Protein AF-A0A955KK11-F1 (afdb_monomer_lite)

Radius of gyration: 21.63 Å; chains: 1; bounding box: 51×41×65 Å

Sequence (238 aa):
SYIQAFKNDVSYATQWSELMTTDQRLQETTTDLIAFLNNEPLATDSNWWGCTAYEHNQCSQQGIRGVIENENDFVNVVEFWYQVRNNLFHAGKDPDSKRDEQLVAFAYNTLSVFMGKVLIAEMEQRTMVPSSWEDFEHRFFSGSAEAQVKTNKGTGCANVYELLFIDDAELPVLFEGTLIDRKYLVDKVVFHLINLYGDDDLFREEWDRVKSYARTPEQRDIIRQYFKPRDYFPFDDE

pLDDT: mean 79.21, std 13.24, range [49.12, 98.06]

Foldseek 3Di:
DVLLVVLPDVVLLVVQVVCCVVPVVLVVLLVVVQVLCVVVADDDPDLCAVDRPVCSVPSDPPDRHRHQPHSSSVNNLSVLLVSLVVCVVVVVDDPPDPSNVSSVVSSCVNVVCSCVVPVVVVVVLQDDDVVLVVVQLVCQLVQNHWWWKQAPVGTDTDHLLLLLQDDCVGIFTDHVRRTHDSVNSLVSLLVVLQVCVVVPVSSVVSVVVSVVNQPDPVSVVSCCVRVPCDPRNVDDDD

Secondary structure (DSSP, 8-state):
-HHHHHHH-HHHHHHHHHHHHH-HHHHHHHHHHHHHHHHSPPP-S-TTTT--TT-TTTS-TTS-TT---STT-HHHHHHHHHHHHHHHHTT-S-TT-HHHHHHHHHHHHHHHHHIIIIIHHHHHHH---HHHHHHHHHHHHTT--EEEEEETTEEEEEEHHHHTTS-TTT--EEETTEEEPHHHHHHHHHHHHHHTTT-HHHHHHHHHHHHHH--SHHHHHHHHHHS--SSS------

Structure (mmCIF, N/CA/C/O backbone):
data_AF-A0A955KK11-F1
#
_entry.id   AF-A0A955KK11-F1
#
loop_
_atom_site.group_PDB
_atom_site.id
_atom_site.type_symbol
_atom_site.label_atom_id
_atom_site.label_alt_id
_atom_site.label_comp_id
_atom_site.label_asym_id
_atom_site.label_entity_id
_atom_site.label_seq_id
_atom_site.pdbx_PDB_ins_code
_atom_site.Cartn_x
_atom_site.Cartn_y
_atom_site.Cartn_z
_atom_site.occupancy
_atom_site.B_iso_or_equiv
_atom_site.auth_seq_id
_atom_site.auth_comp_id
_atom_site.auth_asym_id
_atom_site.auth_atom_id
_atom_site.pdbx_PDB_model_num
ATOM 1 N N . SER A 1 1 ? -5.207 9.177 -2.518 1.00 63.78 1 SER A N 1
ATOM 2 C CA . SER A 1 1 ? -5.333 7.782 -2.991 1.00 63.78 1 SER A CA 1
ATOM 3 C C . SER A 1 1 ? -4.372 6.894 -2.209 1.00 63.78 1 SER A C 1
ATOM 5 O O . SER A 1 1 ? -3.388 7.411 -1.689 1.00 63.78 1 SER A O 1
ATOM 7 N N . TYR A 1 2 ? -4.645 5.587 -2.120 1.00 67.94 2 TYR A N 1
ATOM 8 C CA . TYR A 1 2 ? -3.812 4.617 -1.385 1.00 67.94 2 TYR A CA 1
ATOM 9 C C . TYR A 1 2 ? -2.333 4.671 -1.803 1.00 67.94 2 TYR A C 1
ATOM 11 O O . TYR A 1 2 ? -1.456 4.762 -0.954 1.00 67.94 2 TYR A O 1
ATOM 19 N N . ILE A 1 3 ? -2.062 4.769 -3.110 1.00 75.00 3 ILE A N 1
ATOM 20 C CA . ILE A 1 3 ? -0.698 4.884 -3.648 1.00 75.00 3 ILE A CA 1
ATOM 21 C C . ILE A 1 3 ? 0.056 6.116 -3.116 1.00 75.00 3 ILE A C 1
ATOM 23 O O . ILE A 1 3 ? 1.249 6.046 -2.868 1.00 75.00 3 ILE A O 1
ATOM 27 N N . GLN A 1 4 ? -0.627 7.242 -2.883 1.00 74.19 4 GLN A N 1
ATOM 28 C CA . GLN A 1 4 ? 0.019 8.444 -2.347 1.00 74.19 4 GLN A CA 1
ATOM 29 C C . GLN A 1 4 ? 0.324 8.302 -0.855 1.00 74.19 4 GLN A C 1
ATOM 31 O O . GLN A 1 4 ? 1.363 8.767 -0.407 1.00 74.19 4 GLN A O 1
ATOM 36 N N . ALA A 1 5 ? -0.543 7.631 -0.088 1.00 75.44 5 ALA A N 1
ATOM 37 C CA . ALA A 1 5 ? -0.218 7.271 1.293 1.00 75.44 5 ALA A CA 1
ATOM 38 C C . ALA A 1 5 ? 1.010 6.348 1.330 1.00 75.44 5 ALA A C 1
ATOM 40 O O . ALA A 1 5 ? 1.920 6.576 2.116 1.00 75.44 5 ALA A O 1
ATOM 41 N N . PHE A 1 6 ? 1.065 5.395 0.395 1.00 79.75 6 PHE A N 1
ATOM 42 C CA . PHE A 1 6 ? 2.166 4.456 0.228 1.00 79.75 6 PHE A CA 1
ATOM 43 C C . PHE A 1 6 ? 3.510 5.145 -0.056 1.00 79.75 6 PHE A C 1
ATOM 45 O O . PHE A 1 6 ? 4.501 4.881 0.617 1.00 79.75 6 PHE A O 1
ATOM 52 N N . LYS A 1 7 ? 3.527 6.092 -1.004 1.00 82.88 7 LYS A N 1
ATOM 53 C CA . LYS A 1 7 ? 4.719 6.879 -1.377 1.00 82.88 7 LYS A CA 1
ATOM 54 C C . LYS A 1 7 ? 5.279 7.724 -0.234 1.00 82.88 7 LYS A C 1
ATOM 56 O O . LYS A 1 7 ? 6.474 7.990 -0.211 1.00 82.88 7 LYS A O 1
ATOM 61 N N . ASN A 1 8 ? 4.418 8.194 0.666 1.00 79.75 8 ASN A N 1
ATOM 62 C CA . ASN A 1 8 ? 4.806 9.130 1.721 1.00 79.75 8 ASN A CA 1
ATOM 63 C C . ASN A 1 8 ? 5.198 8.438 3.033 1.00 79.75 8 ASN A C 1
ATOM 65 O O . ASN A 1 8 ? 5.599 9.123 3.974 1.00 79.75 8 ASN A O 1
ATOM 69 N N . ASP A 1 9 ? 5.046 7.119 3.132 1.00 84.31 9 ASP A N 1
ATOM 70 C CA . ASP A 1 9 ? 5.382 6.396 4.350 1.00 84.31 9 ASP A CA 1
ATOM 71 C C . ASP A 1 9 ? 6.879 6.056 4.377 1.00 84.31 9 ASP A C 1
ATOM 73 O O . ASP A 1 9 ? 7.387 5.238 3.607 1.00 84.31 9 ASP A O 1
ATOM 77 N N . VAL A 1 10 ? 7.598 6.700 5.298 1.00 87.00 10 VAL A N 1
ATOM 78 C CA . VAL A 1 10 ? 9.046 6.526 5.475 1.00 87.00 10 VAL A CA 1
ATOM 79 C C . VAL A 1 10 ? 9.400 5.093 5.889 1.00 87.00 10 VAL A C 1
ATOM 81 O O . VAL A 1 10 ? 10.505 4.625 5.595 1.00 87.00 10 VAL A O 1
ATOM 84 N N . SER A 1 11 ? 8.481 4.369 6.538 1.00 90.06 11 SER A N 1
ATOM 85 C CA . SER A 1 11 ? 8.720 2.976 6.925 1.00 90.06 11 SER A CA 1
ATOM 86 C C . SER A 1 11 ? 8.865 2.071 5.701 1.00 90.06 11 SER A C 1
ATOM 88 O O . SER A 1 11 ? 9.819 1.295 5.639 1.00 90.06 11 SER A O 1
ATOM 90 N N . TYR A 1 12 ? 8.027 2.254 4.675 1.00 93.19 12 TYR A N 1
ATOM 91 C CA . TYR A 1 12 ? 8.121 1.479 3.438 1.00 93.19 12 TYR A CA 1
ATOM 92 C C . TYR A 1 12 ? 9.369 1.813 2.629 1.00 93.19 12 TYR A C 1
ATOM 94 O O . TYR A 1 12 ? 10.008 0.903 2.104 1.00 93.19 12 TYR A O 1
ATOM 102 N N . ALA A 1 13 ? 9.771 3.086 2.586 1.00 92.75 13 ALA A N 1
ATOM 103 C CA . ALA A 1 13 ? 11.035 3.472 1.963 1.00 92.75 13 ALA A CA 1
ATOM 104 C C . ALA A 1 13 ? 12.236 2.807 2.663 1.00 92.75 13 ALA A C 1
ATOM 106 O O . ALA A 1 13 ? 13.138 2.296 2.004 1.00 92.75 13 ALA A O 1
ATOM 107 N N . THR A 1 14 ? 12.214 2.746 3.998 1.00 93.25 14 THR A N 1
ATOM 108 C CA . THR A 1 14 ? 13.264 2.089 4.795 1.00 93.25 14 THR A CA 1
ATOM 109 C C . THR A 1 14 ? 13.319 0.585 4.520 1.00 93.25 14 THR A C 1
ATOM 111 O O . THR A 1 14 ? 14.394 0.043 4.268 1.00 93.25 14 THR A O 1
ATOM 114 N N . GLN A 1 15 ? 12.164 -0.086 4.510 1.00 95.25 15 GLN A N 1
ATOM 115 C CA . GLN A 1 15 ? 12.062 -1.520 4.217 1.00 95.25 15 GLN A CA 1
ATOM 116 C C . GLN A 1 15 ? 12.475 -1.843 2.776 1.00 95.25 15 GLN A C 1
ATOM 118 O O . GLN A 1 15 ? 13.129 -2.854 2.532 1.00 95.25 15 GLN A O 1
ATOM 123 N N . TRP A 1 16 ? 12.144 -0.975 1.817 1.00 96.06 16 TRP A N 1
ATOM 124 C CA . TRP A 1 16 ? 12.620 -1.099 0.441 1.00 96.06 16 TRP A CA 1
ATOM 125 C C . TRP A 1 16 ? 14.149 -1.025 0.362 1.00 96.06 16 TRP A C 1
ATOM 127 O O . TRP A 1 16 ? 14.767 -1.899 -0.242 1.00 96.06 16 TRP A O 1
ATOM 137 N N . SER A 1 17 ? 14.772 -0.040 1.015 1.00 96.31 17 SER A N 1
ATOM 138 C CA . SER A 1 17 ? 16.236 0.059 1.072 1.00 96.31 17 SER A CA 1
ATOM 139 C C . SER A 1 17 ? 16.877 -1.166 1.726 1.00 96.31 17 SER A C 1
ATOM 141 O O . SER A 1 17 ? 17.886 -1.667 1.233 1.00 96.31 17 SER A O 1
ATOM 143 N N . GLU A 1 18 ? 16.286 -1.704 2.794 1.00 96.06 18 GLU A N 1
ATOM 144 C CA . GLU A 1 18 ? 16.759 -2.949 3.409 1.00 96.06 18 GLU A CA 1
ATOM 145 C C . GLU A 1 18 ? 16.679 -4.128 2.426 1.00 96.06 18 GLU A C 1
ATOM 147 O O . GLU A 1 18 ? 17.641 -4.890 2.287 1.00 96.06 18 GLU A O 1
ATOM 152 N N . LEU A 1 19 ? 15.582 -4.243 1.672 1.00 96.62 19 LEU A N 1
ATOM 153 C CA . LEU A 1 19 ? 15.452 -5.252 0.623 1.00 96.62 19 LEU A CA 1
ATOM 154 C C . LEU A 1 19 ? 16.512 -5.101 -0.471 1.00 96.62 19 LEU A C 1
ATOM 156 O O . LEU A 1 19 ? 17.092 -6.110 -0.862 1.00 96.62 19 LEU A O 1
ATOM 160 N N . MET A 1 20 ? 16.818 -3.878 -0.919 1.00 97.50 20 MET A N 1
ATOM 161 C CA . MET A 1 20 ? 17.892 -3.646 -1.899 1.00 97.50 20 MET A CA 1
ATOM 162 C C . MET A 1 20 ? 19.244 -4.177 -1.407 1.00 97.50 20 MET A C 1
ATOM 164 O O . MET A 1 20 ? 20.034 -4.678 -2.198 1.00 97.50 20 MET A O 1
ATOM 168 N N . THR A 1 21 ? 19.513 -4.103 -0.099 1.00 96.44 21 THR A N 1
ATOM 169 C CA . THR A 1 21 ? 20.7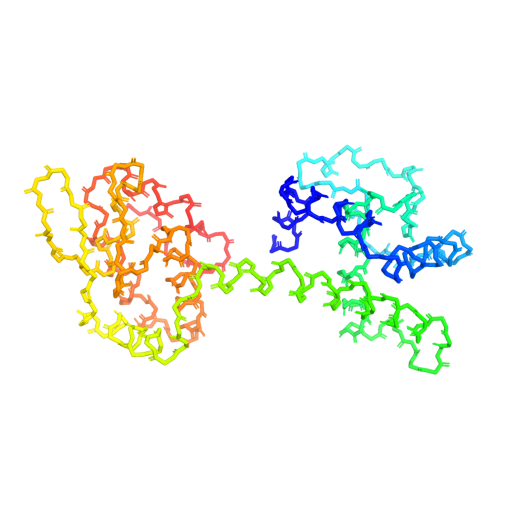79 -4.600 0.471 1.00 96.44 21 THR A CA 1
ATOM 170 C C . THR A 1 21 ? 20.805 -6.106 0.728 1.00 96.44 21 THR A C 1
ATOM 172 O O . THR A 1 21 ? 21.883 -6.693 0.814 1.00 96.44 21 THR A O 1
ATOM 175 N N . THR A 1 22 ? 19.640 -6.737 0.885 1.00 96.56 22 THR A N 1
ATOM 176 C CA . THR A 1 22 ? 19.526 -8.132 1.342 1.00 96.56 22 THR A CA 1
ATOM 177 C C . THR A 1 22 ? 19.086 -9.101 0.246 1.00 96.56 22 THR A C 1
ATOM 179 O O . THR A 1 22 ? 19.347 -10.300 0.351 1.00 96.56 22 THR A O 1
ATOM 182 N N . ASP A 1 23 ? 18.445 -8.613 -0.817 1.00 97.12 23 ASP A N 1
ATOM 183 C CA . ASP A 1 23 ? 17.966 -9.407 -1.944 1.00 97.12 23 ASP A CA 1
ATOM 184 C C . ASP A 1 23 ? 18.722 -9.040 -3.227 1.00 97.12 23 ASP A C 1
ATOM 186 O O . ASP A 1 23 ? 18.335 -8.142 -3.974 1.00 97.12 23 ASP A O 1
ATOM 190 N N . GLN A 1 24 ? 19.803 -9.779 -3.497 1.00 97.38 24 GLN A N 1
ATOM 191 C CA . GLN A 1 24 ? 20.660 -9.559 -4.666 1.00 97.38 24 GLN A CA 1
ATOM 192 C C . GLN A 1 24 ? 19.880 -9.606 -5.989 1.00 97.38 24 GLN A C 1
ATOM 194 O O . GLN A 1 24 ? 20.144 -8.817 -6.891 1.00 97.38 24 GLN A O 1
ATOM 199 N N . ARG A 1 25 ? 18.896 -10.506 -6.119 1.00 97.25 25 ARG A N 1
ATOM 200 C CA . ARG A 1 25 ? 18.121 -10.636 -7.360 1.00 97.25 25 ARG A CA 1
ATOM 201 C C . ARG A 1 25 ? 17.232 -9.416 -7.579 1.00 97.25 25 ARG A C 1
ATOM 203 O O . ARG A 1 25 ? 17.091 -8.954 -8.712 1.00 97.25 25 ARG A O 1
ATOM 210 N N . LEU A 1 26 ? 16.600 -8.926 -6.514 1.00 97.62 26 LEU A N 1
ATOM 211 C CA . LEU A 1 26 ? 15.806 -7.705 -6.571 1.00 97.62 26 LEU A CA 1
ATOM 212 C C . LEU A 1 26 ? 16.688 -6.496 -6.899 1.00 97.62 26 LEU A C 1
ATOM 214 O O . LEU A 1 26 ? 16.281 -5.677 -7.723 1.00 97.62 26 LEU A O 1
ATOM 218 N N . GLN A 1 27 ? 17.883 -6.419 -6.309 1.00 97.69 27 GLN A N 1
ATOM 219 C CA . GLN A 1 27 ? 18.856 -5.378 -6.622 1.00 97.69 27 GLN A CA 1
ATOM 220 C C . GLN A 1 27 ? 19.203 -5.386 -8.114 1.00 97.69 27 GLN A C 1
ATOM 222 O O . GLN A 1 27 ? 18.924 -4.404 -8.792 1.00 97.69 27 GLN A O 1
ATOM 227 N N . GLU A 1 28 ? 19.681 -6.516 -8.647 1.00 97.81 28 GLU A N 1
ATOM 228 C CA . GLU A 1 28 ? 20.027 -6.679 -10.069 1.00 97.81 28 GLU A CA 1
ATOM 229 C C . GLU A 1 28 ? 18.853 -6.305 -10.990 1.00 97.81 28 GLU A C 1
ATOM 231 O O . GLU A 1 28 ? 19.010 -5.531 -11.932 1.00 97.81 28 GLU A O 1
ATOM 236 N N . THR A 1 29 ? 17.645 -6.781 -10.667 1.00 98.06 29 THR A N 1
ATOM 237 C CA . THR A 1 29 ? 16.427 -6.452 -11.429 1.00 98.06 29 THR A CA 1
ATOM 238 C C . THR A 1 29 ? 16.131 -4.949 -11.412 1.00 98.06 29 THR A C 1
ATOM 240 O O . THR A 1 29 ? 15.674 -4.393 -12.411 1.00 98.06 29 THR A O 1
ATOM 243 N N . THR A 1 30 ? 16.365 -4.283 -10.280 1.00 97.62 30 THR A N 1
ATOM 244 C CA . THR A 1 30 ? 16.131 -2.843 -10.119 1.00 97.62 30 THR A CA 1
ATOM 245 C C . THR A 1 30 ? 17.196 -2.032 -10.852 1.00 97.62 30 THR A C 1
ATOM 247 O O . THR A 1 30 ? 16.855 -1.060 -11.525 1.00 97.62 30 THR A O 1
ATOM 250 N N . THR A 1 31 ? 18.463 -2.453 -10.810 1.00 97.94 31 THR A N 1
ATOM 251 C CA . THR A 1 31 ? 19.544 -1.860 -11.607 1.00 97.94 31 THR A CA 1
ATOM 252 C C . THR A 1 31 ? 19.225 -1.941 -13.105 1.00 97.94 31 THR A C 1
ATOM 254 O O . THR A 1 31 ? 19.332 -0.938 -13.815 1.00 97.94 31 THR A O 1
ATOM 257 N N . ASP A 1 32 ? 18.768 -3.105 -13.579 1.00 98.00 32 ASP A N 1
ATOM 258 C CA . ASP A 1 32 ? 18.377 -3.316 -14.976 1.00 98.00 32 ASP A CA 1
ATOM 259 C C . ASP A 1 32 ? 17.173 -2.450 -15.370 1.00 98.00 32 ASP A C 1
ATOM 261 O O . ASP A 1 32 ? 17.168 -1.846 -16.444 1.00 98.00 32 ASP A O 1
ATOM 265 N N . LEU A 1 33 ? 16.176 -2.329 -14.487 1.00 97.19 33 LEU A N 1
ATOM 266 C CA . LEU A 1 33 ? 15.039 -1.428 -14.677 1.00 97.19 33 LEU A CA 1
ATOM 267 C C . LEU A 1 33 ? 15.492 0.034 -14.801 1.00 97.19 33 LEU A C 1
ATOM 269 O O . LEU A 1 33 ? 15.045 0.739 -15.703 1.00 97.19 33 LEU A O 1
ATOM 273 N N . ILE A 1 34 ? 16.381 0.500 -13.922 1.00 96.44 34 ILE A N 1
ATOM 274 C CA . ILE A 1 34 ? 16.912 1.871 -13.963 1.00 96.44 34 ILE A CA 1
ATOM 275 C C . ILE A 1 34 ? 17.635 2.116 -15.290 1.00 96.44 34 ILE A C 1
ATOM 277 O O . ILE A 1 34 ? 17.386 3.117 -15.964 1.00 96.44 34 ILE A O 1
ATOM 281 N N . ALA A 1 35 ? 18.498 1.185 -15.705 1.00 96.88 35 ALA A N 1
ATOM 282 C CA . ALA A 1 35 ? 19.185 1.265 -16.989 1.00 96.88 35 ALA A CA 1
ATOM 283 C C . ALA A 1 35 ? 18.194 1.279 -18.164 1.00 96.88 35 ALA A C 1
ATOM 285 O O . ALA A 1 35 ? 18.367 2.050 -19.110 1.00 96.88 35 ALA A O 1
ATOM 286 N N . PHE A 1 36 ? 17.136 0.470 -18.096 1.00 95.88 36 PHE A N 1
ATOM 287 C CA . PHE A 1 36 ? 16.077 0.445 -19.097 1.00 95.88 36 PHE A CA 1
ATOM 288 C C . PHE A 1 36 ? 15.350 1.792 -19.189 1.00 95.88 36 PHE A C 1
ATOM 290 O O . PHE A 1 36 ? 15.274 2.369 -20.272 1.00 95.88 36 PHE A O 1
ATOM 297 N N . LEU A 1 37 ? 14.883 2.342 -18.064 1.00 93.19 37 LEU A N 1
ATOM 298 C CA . LEU A 1 37 ? 14.155 3.614 -18.034 1.00 93.19 37 LEU A CA 1
ATOM 299 C C . LEU A 1 37 ? 15.029 4.807 -18.431 1.00 93.19 37 LEU A C 1
ATOM 301 O O . LEU A 1 37 ? 14.528 5.732 -19.058 1.00 93.19 37 LEU A O 1
ATOM 305 N N . ASN A 1 38 ? 16.329 4.786 -18.137 1.00 91.88 38 ASN A N 1
ATOM 306 C CA . ASN A 1 38 ? 17.247 5.829 -18.605 1.00 91.88 38 ASN A CA 1
ATOM 307 C C . ASN A 1 38 ? 17.371 5.867 -20.137 1.00 91.88 38 ASN A C 1
ATOM 309 O O . ASN A 1 38 ? 17.608 6.932 -20.704 1.00 91.88 38 ASN A O 1
ATOM 313 N N . ASN A 1 39 ? 17.199 4.724 -20.806 1.00 92.31 39 ASN A N 1
ATOM 314 C CA . ASN A 1 39 ? 17.189 4.645 -22.267 1.00 92.31 39 ASN A CA 1
ATOM 315 C C . ASN A 1 39 ? 15.793 4.899 -22.851 1.00 92.31 39 ASN A C 1
ATOM 317 O O . ASN A 1 39 ? 15.664 5.568 -23.875 1.00 92.31 39 ASN A O 1
ATOM 321 N N . GLU A 1 40 ? 14.749 4.390 -22.196 1.00 88.88 40 GLU A N 1
ATOM 322 C CA . GLU A 1 40 ? 13.361 4.485 -22.648 1.00 88.88 40 GLU A CA 1
ATOM 323 C C . GLU A 1 40 ? 12.417 4.996 -21.542 1.00 88.88 40 GLU A C 1
ATOM 325 O O . GLU A 1 40 ? 11.568 4.233 -21.052 1.00 88.88 40 GLU A O 1
ATOM 330 N N . PRO A 1 41 ? 12.496 6.293 -21.175 1.00 87.56 41 PRO A N 1
ATOM 331 C CA . PRO A 1 41 ? 11.721 6.852 -20.072 1.00 87.56 41 PRO A CA 1
ATOM 332 C C . PRO A 1 41 ? 10.228 6.587 -20.213 1.00 87.56 41 PRO A C 1
ATOM 334 O O . PRO A 1 41 ? 9.652 6.704 -21.305 1.00 87.56 41 PRO A O 1
ATOM 337 N N . LEU A 1 42 ? 9.584 6.223 -19.106 1.00 84.88 42 LEU A N 1
ATOM 338 C CA . LEU A 1 42 ? 8.161 5.920 -19.117 1.00 84.88 42 LEU A CA 1
ATOM 339 C C . LEU A 1 42 ? 7.360 7.175 -19.487 1.00 84.88 42 LEU A C 1
ATOM 341 O O . LEU A 1 42 ? 7.485 8.223 -18.852 1.00 84.88 42 LEU A O 1
ATOM 345 N N . ALA A 1 43 ? 6.510 7.061 -20.507 1.00 75.75 43 ALA A N 1
ATOM 346 C CA . ALA A 1 43 ? 5.568 8.123 -20.819 1.00 75.75 43 ALA A CA 1
ATOM 347 C C . ALA A 1 43 ? 4.574 8.244 -19.657 1.00 75.75 43 ALA A C 1
ATOM 349 O O . ALA A 1 43 ? 3.930 7.264 -19.282 1.00 75.75 43 ALA A O 1
ATOM 350 N N . THR A 1 44 ? 4.489 9.434 -19.068 1.00 69.19 44 THR A N 1
ATOM 351 C CA . THR A 1 44 ? 3.543 9.737 -17.996 1.00 69.19 44 THR A CA 1
ATOM 352 C C . THR A 1 44 ? 2.748 10.975 -18.362 1.00 69.19 44 THR A C 1
ATOM 354 O O . THR A 1 44 ? 3.295 12.067 -18.531 1.00 69.19 44 THR A O 1
ATOM 357 N N . ASP A 1 45 ? 1.435 10.801 -18.419 1.00 65.06 45 ASP A N 1
ATOM 358 C CA . ASP A 1 45 ? 0.468 11.895 -18.549 1.00 65.06 45 ASP A CA 1
ATOM 359 C C . ASP A 1 45 ? 0.268 12.605 -17.197 1.00 65.06 45 ASP A C 1
ATOM 361 O O . ASP A 1 45 ? -0.384 13.644 -17.088 1.00 65.06 45 ASP A O 1
ATOM 365 N N . SER A 1 46 ? 0.835 12.020 -16.140 1.00 65.31 46 SER A N 1
ATOM 366 C CA . SER A 1 46 ? 0.721 12.449 -14.761 1.00 65.31 46 SER A CA 1
ATOM 367 C C . SER A 1 46 ? 1.904 13.335 -14.362 1.00 65.31 46 SER A C 1
ATOM 369 O O . SER A 1 46 ? 3.068 13.048 -14.661 1.00 65.31 46 SER A O 1
ATOM 371 N N . ASN A 1 47 ? 1.595 14.401 -13.624 1.00 66.19 47 ASN A N 1
ATOM 372 C CA . ASN A 1 47 ? 2.580 15.297 -13.017 1.00 66.19 47 ASN A CA 1
ATOM 373 C C . ASN A 1 47 ? 3.122 14.756 -11.677 1.00 66.19 47 ASN A C 1
ATOM 375 O O . ASN A 1 47 ? 3.762 15.508 -10.954 1.00 66.19 47 ASN A O 1
ATOM 379 N N . TRP A 1 48 ? 2.834 13.496 -11.319 1.00 70.38 48 TRP A N 1
ATOM 380 C CA . TRP A 1 48 ? 3.138 12.920 -9.999 1.00 70.38 48 TRP A CA 1
ATOM 381 C C . TRP A 1 48 ? 4.484 12.184 -9.926 1.00 70.38 48 TRP A C 1
ATOM 383 O O . TRP A 1 48 ? 4.880 11.725 -8.849 1.00 70.38 48 TRP A O 1
ATOM 393 N N . TRP A 1 49 ? 5.192 12.069 -11.052 1.00 77.50 49 TRP A N 1
ATOM 394 C CA . TRP A 1 49 ? 6.536 11.495 -11.090 1.00 77.50 49 TRP A CA 1
ATOM 395 C C . TRP A 1 49 ? 7.527 12.379 -10.330 1.00 77.50 49 TRP A C 1
ATOM 397 O O . TRP A 1 49 ? 7.588 13.581 -10.576 1.00 77.50 49 TRP A O 1
ATOM 407 N N . GLY A 1 50 ? 8.282 11.793 -9.400 1.00 68.56 50 GLY A N 1
ATOM 408 C CA . GLY A 1 50 ? 9.182 12.516 -8.496 1.00 68.56 50 GLY A CA 1
ATOM 409 C C . GLY A 1 50 ? 8.481 13.266 -7.361 1.00 68.56 50 GLY A C 1
ATOM 410 O O . GLY A 1 50 ? 9.122 14.059 -6.682 1.00 68.56 50 GLY A O 1
ATOM 411 N N . CYS A 1 51 ? 7.176 13.051 -7.155 1.00 71.31 51 CYS A N 1
ATOM 412 C CA . CYS A 1 51 ? 6.384 13.813 -6.190 1.00 71.31 51 CYS A CA 1
ATOM 413 C C . CYS A 1 51 ? 5.956 12.998 -4.978 1.00 71.31 51 CYS A C 1
ATOM 415 O O . CYS A 1 51 ? 5.331 11.941 -5.119 1.00 71.31 51 CYS A O 1
ATOM 417 N N . THR A 1 52 ? 6.155 13.575 -3.796 1.00 66.50 52 THR A N 1
ATOM 418 C CA . THR A 1 52 ? 5.367 13.250 -2.603 1.00 66.50 52 THR A CA 1
ATOM 419 C C . THR A 1 52 ? 4.030 14.000 -2.643 1.00 66.50 52 THR A C 1
ATOM 421 O O . THR A 1 52 ? 3.883 15.009 -3.341 1.00 66.50 52 THR A O 1
ATOM 424 N N . ALA A 1 53 ? 3.025 13.549 -1.886 1.00 62.69 53 ALA A N 1
ATOM 425 C CA . ALA A 1 53 ? 1.721 14.232 -1.890 1.00 62.69 53 ALA A CA 1
ATOM 426 C C . ALA A 1 53 ? 1.782 15.662 -1.316 1.00 62.69 53 ALA A C 1
ATOM 428 O O . ALA A 1 53 ? 0.895 16.471 -1.590 1.00 62.69 53 ALA A O 1
ATOM 429 N N . TYR A 1 54 ? 2.818 15.975 -0.534 1.00 58.38 54 TYR A N 1
ATOM 430 C CA . TYR A 1 54 ? 3.014 17.279 0.101 1.00 58.38 54 TYR A CA 1
ATOM 431 C C . TYR A 1 54 ? 3.651 18.314 -0.837 1.00 58.38 54 TYR A C 1
ATOM 433 O O . TYR A 1 54 ? 3.500 19.515 -0.623 1.00 58.38 54 TYR A O 1
ATOM 441 N N . GLU A 1 55 ? 4.308 17.862 -1.907 1.00 61.75 55 GLU A N 1
ATOM 442 C CA . GLU A 1 55 ? 5.143 18.698 -2.777 1.00 61.75 55 GLU A CA 1
ATOM 443 C C . GLU A 1 55 ? 4.565 18.864 -4.186 1.00 61.75 55 GLU A C 1
ATOM 445 O O . GLU A 1 55 ? 5.253 19.338 -5.084 1.00 61.75 55 GLU A O 1
ATOM 450 N N . HIS A 1 56 ? 3.281 18.554 -4.395 1.00 61.56 56 HIS A N 1
ATOM 451 C CA . HIS A 1 56 ? 2.629 18.640 -5.710 1.00 61.56 56 HIS A CA 1
ATOM 452 C C . HIS A 1 56 ? 2.881 19.975 -6.444 1.00 61.56 56 HIS A C 1
ATOM 454 O O . HIS A 1 56 ? 3.096 19.995 -7.652 1.00 61.56 56 HIS A O 1
ATOM 460 N N . ASN A 1 57 ? 2.890 21.102 -5.722 1.00 59.09 57 ASN A N 1
ATOM 461 C CA . ASN A 1 57 ? 3.109 22.432 -6.313 1.00 59.09 57 ASN A CA 1
ATOM 462 C C . ASN A 1 57 ? 4.594 22.773 -6.540 1.00 59.09 57 ASN A C 1
ATOM 464 O O . ASN A 1 57 ? 4.898 23.795 -7.151 1.00 59.09 57 ASN A O 1
ATOM 468 N N . GLN A 1 58 ? 5.503 21.957 -6.009 1.00 57.97 58 GLN A N 1
ATOM 469 C CA . GLN A 1 58 ? 6.956 22.128 -6.073 1.00 57.97 58 GLN A CA 1
ATOM 470 C C . GLN A 1 58 ? 7.632 21.085 -6.962 1.00 57.97 58 GLN A C 1
ATOM 472 O O . GLN A 1 58 ? 8.810 21.240 -7.280 1.00 57.97 58 GLN A O 1
ATOM 477 N N . CYS A 1 59 ? 6.894 20.067 -7.408 1.00 63.72 59 CYS A N 1
ATOM 478 C CA . CYS A 1 59 ? 7.372 19.129 -8.404 1.00 63.72 59 CYS A CA 1
ATOM 479 C C . CYS A 1 59 ? 7.786 19.874 -9.659 1.00 63.72 59 CYS A C 1
ATOM 481 O O . CYS A 1 59 ? 6.960 20.391 -10.418 1.00 63.72 59 CYS A O 1
ATOM 483 N N . SER A 1 60 ? 9.100 19.980 -9.840 1.00 50.91 60 SER A N 1
ATOM 484 C CA . SER A 1 60 ? 9.644 20.717 -10.959 1.00 50.91 60 SER A CA 1
ATOM 485 C C . SER A 1 60 ? 9.121 20.081 -12.246 1.00 50.91 60 SER A C 1
ATOM 487 O O . SER A 1 60 ? 9.251 18.879 -12.474 1.00 50.91 60 SER A O 1
ATOM 489 N N . GLN A 1 61 ? 8.579 20.896 -13.150 1.00 54.22 61 GLN A N 1
ATOM 490 C CA . GLN A 1 61 ? 8.334 20.457 -14.528 1.00 54.22 61 GLN A CA 1
ATOM 491 C C . GLN A 1 61 ? 9.648 20.146 -15.283 1.00 54.22 61 GLN A C 1
ATOM 493 O O . GLN A 1 61 ? 9.612 19.894 -16.482 1.00 54.22 61 GLN A O 1
ATOM 498 N N . GLN A 1 62 ? 10.795 20.202 -14.596 1.00 51.22 62 GLN A N 1
ATOM 499 C CA . GLN A 1 62 ? 12.149 20.153 -15.136 1.00 51.22 62 GLN A CA 1
ATOM 500 C C . GLN A 1 62 ? 12.884 18.837 -14.824 1.00 51.22 62 GLN A C 1
ATOM 502 O O . GLN A 1 62 ? 13.952 18.616 -15.388 1.00 51.22 62 GLN A O 1
ATOM 507 N N . GLY A 1 63 ? 12.334 17.958 -13.974 1.00 55.78 63 GLY A N 1
ATOM 508 C CA . GLY A 1 63 ? 12.875 16.612 -13.755 1.00 55.78 63 GLY A CA 1
ATOM 509 C C . GLY A 1 63 ? 12.645 15.694 -14.960 1.00 55.78 63 GLY A C 1
ATOM 510 O O . GLY A 1 63 ? 11.632 15.817 -15.655 1.00 55.78 63 GLY A O 1
ATOM 511 N N . ILE A 1 64 ? 13.576 14.765 -15.212 1.00 62.12 64 ILE A N 1
ATOM 512 C CA . ILE A 1 64 ? 13.384 13.713 -16.218 1.00 62.12 64 ILE A CA 1
ATOM 513 C C . ILE A 1 64 ? 12.222 12.844 -15.723 1.00 62.12 64 ILE A C 1
ATOM 515 O O . ILE A 1 64 ? 12.302 12.202 -14.681 1.00 62.12 64 ILE A O 1
ATOM 519 N N . ARG A 1 65 ? 11.093 12.886 -16.429 1.00 75.62 65 ARG A N 1
ATOM 520 C CA . ARG A 1 65 ? 9.910 12.099 -16.070 1.00 75.62 65 ARG A CA 1
ATOM 521 C C . ARG A 1 65 ? 10.101 10.654 -16.504 1.00 75.62 65 ARG A C 1
ATOM 523 O O . ARG A 1 65 ? 10.703 10.401 -17.544 1.00 75.62 65 ARG A O 1
ATOM 530 N N . GLY A 1 66 ? 9.536 9.723 -15.743 1.00 83.38 66 GLY A N 1
ATOM 531 C CA . GLY A 1 66 ? 9.526 8.316 -16.130 1.00 83.38 66 GLY A CA 1
ATOM 532 C C . GLY A 1 66 ? 10.853 7.588 -15.918 1.00 83.38 66 GLY A C 1
ATOM 533 O O . GLY A 1 66 ? 11.037 6.530 -16.515 1.00 83.38 66 GLY A O 1
ATOM 534 N N . VAL A 1 67 ? 11.762 8.139 -15.104 1.00 88.50 67 VAL A N 1
ATOM 535 C CA . VAL A 1 67 ? 13.026 7.495 -14.709 1.00 88.50 67 VAL A CA 1
ATOM 536 C C . VAL A 1 67 ? 13.125 7.322 -13.197 1.00 88.50 67 VAL A C 1
ATOM 538 O O . VAL A 1 67 ? 12.576 8.114 -12.434 1.00 88.50 67 VAL A O 1
ATOM 541 N N . ILE A 1 68 ? 13.826 6.274 -12.779 1.00 92.56 68 ILE A N 1
ATOM 542 C CA . ILE A 1 68 ? 14.190 6.015 -11.384 1.00 92.56 68 ILE A CA 1
ATOM 543 C C . ILE A 1 68 ? 15.665 6.393 -11.260 1.00 92.56 68 ILE A C 1
ATOM 545 O O . ILE A 1 68 ? 16.482 5.903 -12.039 1.00 92.56 68 ILE A O 1
ATOM 549 N N . GLU A 1 69 ? 16.012 7.285 -10.333 1.00 90.44 69 GLU A N 1
ATOM 550 C CA . GLU A 1 69 ? 17.370 7.843 -10.277 1.00 90.44 69 GLU A CA 1
ATOM 551 C C . GLU A 1 69 ? 18.395 6.830 -9.760 1.00 90.44 69 GLU A C 1
ATOM 553 O O . GLU A 1 69 ? 19.536 6.788 -10.221 1.00 90.44 69 GLU A O 1
ATOM 558 N N . ASN A 1 70 ? 17.994 6.028 -8.774 1.00 93.69 70 ASN A N 1
ATOM 559 C CA . ASN A 1 70 ? 18.822 5.006 -8.147 1.00 93.69 70 ASN A CA 1
ATOM 560 C C . ASN A 1 70 ? 17.955 3.965 -7.417 1.00 93.69 70 ASN A C 1
ATOM 562 O O . ASN A 1 70 ? 16.750 4.135 -7.264 1.00 93.69 70 ASN A O 1
ATOM 566 N N . GLU A 1 71 ? 18.578 2.894 -6.929 1.00 95.00 71 GLU A N 1
ATOM 567 C CA . GLU A 1 71 ? 17.891 1.766 -6.279 1.00 95.00 71 GLU A CA 1
ATOM 568 C C . GLU A 1 71 ? 17.094 2.162 -5.025 1.00 95.00 71 GLU A C 1
ATOM 570 O O . GLU A 1 71 ? 16.125 1.492 -4.685 1.00 95.00 71 GLU A O 1
ATOM 575 N N . ASN A 1 72 ? 17.448 3.264 -4.357 1.00 94.00 72 ASN A N 1
ATOM 576 C CA . ASN A 1 72 ? 16.753 3.757 -3.163 1.00 94.00 72 ASN A CA 1
ATOM 577 C C . ASN A 1 72 ? 15.687 4.820 -3.471 1.00 94.00 72 ASN A C 1
ATOM 579 O O . ASN A 1 72 ? 15.077 5.360 -2.548 1.00 94.00 72 ASN A O 1
ATOM 583 N N . ASP A 1 73 ? 15.437 5.123 -4.745 1.00 92.62 73 ASP A N 1
ATOM 584 C CA . ASP A 1 73 ? 14.413 6.073 -5.180 1.00 92.62 73 ASP A CA 1
ATOM 585 C C . ASP A 1 73 ? 13.010 5.438 -5.129 1.00 92.62 73 ASP A C 1
ATOM 587 O O . ASP A 1 73 ? 12.316 5.234 -6.129 1.00 92.62 73 ASP A O 1
ATOM 591 N N . PHE A 1 74 ? 12.601 5.077 -3.911 1.00 94.00 74 PHE A N 1
ATOM 592 C CA . PHE A 1 74 ? 11.368 4.345 -3.636 1.00 94.00 74 PHE A CA 1
ATOM 593 C C . PHE A 1 74 ? 10.123 5.073 -4.159 1.00 94.00 74 PHE A C 1
ATOM 595 O O . PHE A 1 74 ? 9.197 4.448 -4.673 1.00 94.00 74 PHE A O 1
ATOM 602 N N . VAL A 1 75 ? 10.109 6.405 -4.083 1.00 91.19 75 VAL A N 1
ATOM 603 C CA . VAL A 1 75 ? 8.990 7.228 -4.557 1.00 91.19 75 VAL A CA 1
ATOM 604 C C . VAL A 1 75 ? 8.742 7.004 -6.052 1.00 91.19 75 VAL A C 1
ATOM 606 O O . VAL A 1 75 ? 7.589 6.816 -6.456 1.00 91.19 75 VAL A O 1
ATOM 609 N N . ASN A 1 76 ? 9.800 6.981 -6.868 1.00 90.88 76 ASN A N 1
ATOM 610 C CA . ASN A 1 76 ? 9.682 6.734 -8.306 1.00 90.88 76 ASN A CA 1
ATOM 611 C C . ASN A 1 76 ? 9.496 5.254 -8.645 1.00 90.88 76 ASN A C 1
ATOM 613 O O . ASN A 1 76 ? 8.838 4.953 -9.638 1.00 90.88 76 ASN A O 1
ATOM 617 N N . VAL A 1 77 ? 9.968 4.327 -7.806 1.00 94.62 77 VAL A N 1
ATOM 618 C CA . VAL A 1 77 ? 9.630 2.896 -7.920 1.00 94.62 77 VAL A CA 1
ATOM 619 C C . VAL A 1 77 ? 8.121 2.671 -7.748 1.00 94.62 77 VAL A C 1
ATOM 621 O O . VAL A 1 77 ? 7.489 1.986 -8.555 1.00 94.62 77 VAL A O 1
ATOM 624 N N . VAL A 1 78 ? 7.504 3.288 -6.738 1.00 93.06 78 VAL A N 1
ATOM 625 C CA . VAL A 1 78 ? 6.056 3.173 -6.509 1.00 93.06 78 VAL A CA 1
ATOM 626 C C . VAL A 1 78 ? 5.264 3.837 -7.637 1.00 93.06 78 VAL A C 1
ATOM 628 O O . VAL A 1 78 ? 4.259 3.287 -8.098 1.00 93.06 78 VAL A O 1
ATOM 631 N N . GLU A 1 79 ? 5.713 5.000 -8.118 1.00 89.88 79 GLU A N 1
ATOM 632 C CA . GLU A 1 79 ? 5.088 5.650 -9.272 1.00 89.88 79 GLU A CA 1
ATOM 633 C C . GLU A 1 79 ? 5.216 4.787 -10.534 1.00 89.88 79 GLU A C 1
ATOM 635 O O . GLU A 1 79 ? 4.244 4.640 -11.272 1.00 89.88 79 GLU A O 1
ATOM 640 N N . PHE A 1 80 ? 6.363 4.141 -10.752 1.00 92.62 80 PHE A N 1
ATOM 641 C CA . PHE A 1 80 ? 6.556 3.181 -11.834 1.00 92.62 80 PHE A CA 1
ATOM 642 C C . PHE A 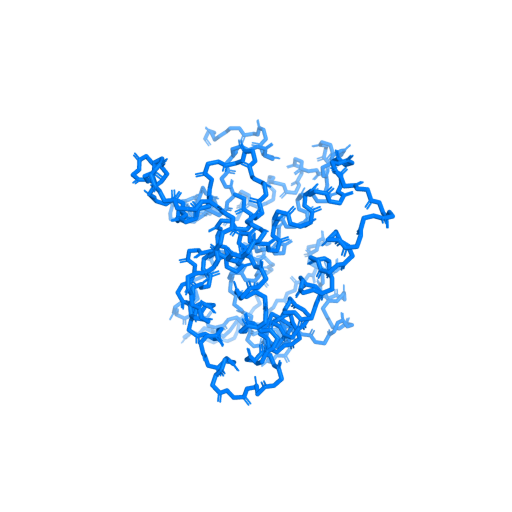1 80 ? 5.515 2.052 -11.785 1.00 92.62 80 PHE A C 1
ATOM 644 O O . PHE A 1 80 ? 4.829 1.816 -12.784 1.00 92.62 80 PHE A O 1
ATOM 651 N N . TRP A 1 81 ? 5.321 1.404 -10.629 1.00 93.69 81 TRP A N 1
ATOM 652 C CA . TRP A 1 81 ? 4.294 0.363 -10.470 1.00 93.69 81 TRP A CA 1
ATOM 653 C C . TRP A 1 81 ? 2.892 0.882 -10.786 1.00 93.69 81 TRP A C 1
ATOM 655 O O . TRP A 1 81 ? 2.125 0.235 -11.504 1.00 93.69 81 TRP A O 1
ATOM 665 N N . TYR A 1 82 ? 2.567 2.071 -10.280 1.00 89.31 82 TYR A N 1
ATOM 666 C CA . TYR A 1 82 ? 1.279 2.712 -10.504 1.00 89.31 82 TYR A CA 1
ATOM 667 C C . TYR A 1 82 ? 1.029 3.019 -11.983 1.00 89.31 82 TYR A C 1
ATOM 669 O O . TYR A 1 82 ? -0.050 2.722 -12.499 1.00 89.31 82 TYR A O 1
ATOM 677 N N . GLN A 1 83 ? 2.027 3.558 -12.683 1.00 86.56 83 GLN A N 1
ATOM 678 C CA . GLN A 1 83 ? 1.920 3.885 -14.101 1.00 86.56 83 GLN A CA 1
ATOM 679 C C . GLN A 1 83 ? 1.826 2.628 -14.967 1.00 86.56 83 GLN A C 1
ATOM 681 O O . GLN A 1 83 ? 0.977 2.574 -15.853 1.00 86.56 83 GLN A O 1
ATOM 686 N N . VAL A 1 84 ? 2.618 1.580 -14.700 1.00 89.25 84 VAL A N 1
ATOM 687 C CA . VAL A 1 84 ? 2.483 0.309 -15.435 1.00 89.25 84 VAL A CA 1
ATOM 688 C C . VAL A 1 84 ? 1.085 -0.274 -15.242 1.00 89.25 84 VAL A C 1
ATOM 690 O O . VAL A 1 84 ? 0.446 -0.635 -16.229 1.00 89.25 84 VAL A O 1
ATOM 693 N N . ARG A 1 85 ? 0.568 -0.290 -14.005 1.00 87.88 85 ARG A N 1
ATOM 694 C CA . ARG A 1 85 ? -0.804 -0.721 -13.712 1.00 87.88 85 ARG A CA 1
ATOM 695 C C . ARG A 1 85 ? -1.823 0.104 -14.501 1.00 87.88 85 ARG A C 1
ATOM 697 O O . ARG A 1 85 ? -2.649 -0.467 -15.205 1.00 87.88 85 ARG A O 1
ATOM 704 N N . ASN A 1 86 ? -1.784 1.428 -14.403 1.00 81.62 86 ASN A N 1
ATOM 705 C CA . ASN A 1 86 ? -2.754 2.288 -15.083 1.00 81.62 86 ASN A CA 1
ATOM 706 C C . ASN A 1 86 ? -2.694 2.145 -16.606 1.00 81.62 86 ASN A C 1
ATOM 708 O O . ASN A 1 86 ? -3.736 2.071 -17.255 1.00 81.62 86 ASN A O 1
ATOM 712 N N . ASN A 1 87 ? -1.493 2.029 -17.165 1.00 76.06 87 ASN A N 1
ATOM 713 C CA . ASN A 1 87 ? -1.294 1.855 -18.597 1.00 76.06 87 ASN A CA 1
ATOM 714 C C . ASN A 1 87 ? -1.852 0.515 -19.110 1.00 76.06 87 ASN A C 1
ATOM 71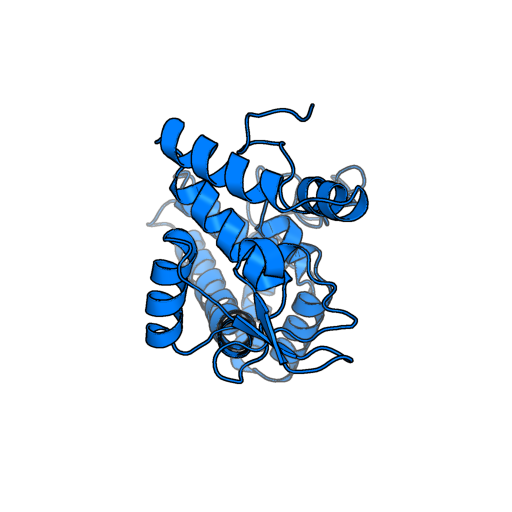6 O O . ASN A 1 87 ? -2.306 0.456 -20.252 1.00 76.06 87 ASN A O 1
ATOM 720 N N . LEU A 1 88 ? -1.890 -0.531 -18.273 1.00 73.06 88 LEU A N 1
ATOM 721 C CA . LEU A 1 88 ? -2.581 -1.788 -18.590 1.00 73.06 88 LEU A CA 1
ATOM 722 C C . LEU A 1 88 ? -4.110 -1.626 -18.640 1.00 73.06 88 LEU A C 1
ATOM 724 O O . LEU A 1 88 ? -4.759 -2.250 -19.473 1.00 73.06 88 LEU A O 1
ATOM 728 N N . PHE A 1 89 ? -4.696 -0.791 -17.775 1.00 68.25 89 PHE A N 1
ATOM 729 C CA . PHE A 1 89 ? -6.155 -0.628 -17.681 1.00 68.25 89 PHE A CA 1
ATOM 730 C C . PHE A 1 89 ? -6.738 0.408 -18.648 1.00 68.25 89 PHE A C 1
ATOM 732 O O . PHE A 1 89 ? -7.902 0.299 -19.025 1.00 68.25 89 PHE A O 1
ATOM 739 N N . HIS A 1 90 ? -5.951 1.399 -19.066 1.00 71.69 90 HIS A N 1
ATOM 740 C CA . HIS A 1 90 ? -6.415 2.479 -19.943 1.00 71.69 90 HIS A CA 1
ATOM 741 C C . HIS A 1 90 ? -6.046 2.283 -21.426 1.00 71.69 90 HIS A C 1
ATOM 743 O O . HIS A 1 90 ? -6.187 3.214 -22.213 1.00 71.69 90 HIS A O 1
ATOM 749 N N . ALA A 1 91 ? -5.631 1.068 -21.817 1.00 56.91 91 ALA A N 1
ATOM 750 C CA . ALA A 1 91 ? -5.386 0.647 -23.206 1.00 56.91 91 ALA A CA 1
ATOM 751 C C . ALA A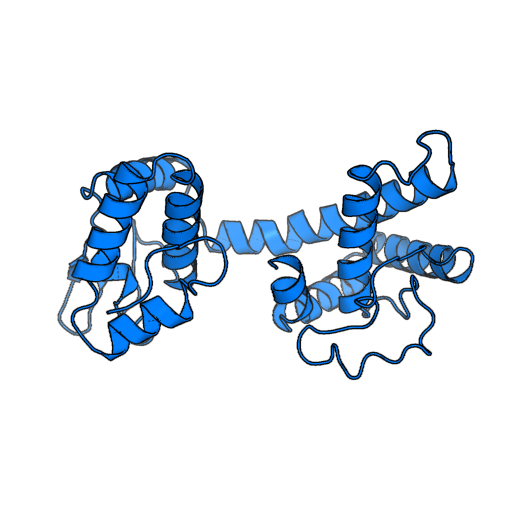 1 91 ? -4.362 1.499 -23.989 1.00 56.91 91 ALA A C 1
ATOM 753 O O . ALA A 1 91 ? -4.384 1.529 -25.217 1.00 56.91 91 ALA A O 1
ATOM 754 N N . GLY A 1 92 ? -3.446 2.176 -23.290 1.00 62.84 92 GLY A N 1
ATOM 755 C CA . GLY A 1 92 ? -2.364 2.944 -23.920 1.00 62.84 92 GLY A CA 1
ATOM 756 C C . GLY A 1 92 ? -1.192 2.085 -24.409 1.00 62.84 92 GLY A C 1
ATOM 757 O O . GLY A 1 92 ? -0.297 2.606 -25.069 1.00 62.84 92 GLY A O 1
ATOM 758 N N . LYS A 1 93 ? -1.181 0.790 -24.069 1.00 66.00 93 LYS A N 1
ATOM 759 C CA . LYS A 1 93 ? -0.099 -0.149 -24.378 1.00 66.00 93 LYS A CA 1
ATOM 760 C C . LYS A 1 93 ? -0.481 -1.127 -25.470 1.00 66.00 93 LYS A C 1
ATOM 762 O O . LYS A 1 93 ? -1.622 -1.580 -25.545 1.00 66.00 93 LYS A O 1
ATOM 767 N N . ASP A 1 94 ? 0.517 -1.476 -26.265 1.00 71.38 94 ASP A N 1
ATOM 768 C CA . ASP A 1 94 ? 0.409 -2.487 -27.303 1.00 71.38 94 ASP A CA 1
ATOM 769 C C . ASP A 1 94 ? 0.934 -3.814 -26.724 1.00 71.38 94 ASP A C 1
ATOM 771 O O . ASP A 1 94 ? 2.112 -3.885 -26.373 1.00 71.38 94 ASP A O 1
ATOM 775 N N . PRO A 1 95 ? 0.101 -4.861 -26.564 1.00 70.94 95 PRO A N 1
ATOM 776 C CA . PRO A 1 95 ? 0.562 -6.146 -26.037 1.00 70.94 95 PRO A CA 1
ATOM 777 C C . PRO A 1 95 ? 1.640 -6.801 -26.914 1.00 70.94 95 PRO A C 1
ATOM 779 O O . PRO A 1 95 ? 2.385 -7.640 -26.411 1.00 70.94 95 PRO A O 1
ATOM 782 N N . ASP A 1 96 ? 1.760 -6.399 -28.184 1.00 79.88 96 ASP A N 1
ATOM 783 C CA . ASP A 1 96 ? 2.803 -6.870 -29.098 1.00 79.88 96 ASP A CA 1
ATOM 784 C C . ASP A 1 96 ? 4.091 -6.018 -29.015 1.00 79.88 96 ASP A C 1
ATOM 786 O O . ASP A 1 96 ? 5.117 -6.338 -29.630 1.00 79.88 96 ASP A O 1
ATOM 790 N N . SER A 1 97 ? 4.083 -4.939 -28.224 1.00 86.38 97 SER A N 1
ATOM 791 C CA . SER A 1 97 ? 5.257 -4.108 -27.964 1.00 86.38 97 SER A CA 1
ATOM 792 C C . SER A 1 97 ? 6.182 -4.769 -26.945 1.00 86.38 97 SER A C 1
ATOM 794 O O . SER A 1 97 ? 5.884 -4.860 -25.753 1.00 86.38 97 SER A O 1
ATOM 796 N N . LYS A 1 98 ? 7.388 -5.135 -27.394 1.00 88.81 98 LYS A N 1
ATOM 797 C CA . LYS A 1 98 ? 8.456 -5.670 -26.524 1.00 88.81 98 LYS A CA 1
ATOM 798 C C . LYS A 1 98 ? 8.793 -4.754 -25.349 1.00 88.81 98 LYS A C 1
ATOM 800 O O . LYS A 1 98 ? 9.116 -5.233 -24.266 1.00 88.81 98 LYS A O 1
ATOM 805 N N . ARG A 1 99 ? 8.711 -3.438 -25.557 1.00 88.44 99 ARG A N 1
ATOM 806 C CA . ARG A 1 99 ? 8.917 -2.448 -24.498 1.00 88.44 99 ARG A CA 1
ATOM 807 C C . ARG A 1 99 ? 7.889 -2.631 -23.387 1.00 88.44 99 ARG A C 1
ATOM 809 O O . ARG A 1 99 ? 8.232 -2.609 -22.208 1.00 88.44 99 ARG A O 1
ATOM 816 N N . ASP A 1 100 ? 6.625 -2.806 -23.757 1.00 87.25 100 ASP A N 1
ATOM 817 C CA . ASP A 1 100 ? 5.546 -2.952 -22.788 1.00 87.25 100 ASP A CA 1
ATOM 818 C C . ASP A 1 100 ? 5.621 -4.278 -22.043 1.00 87.25 100 ASP A C 1
ATOM 820 O O . ASP A 1 100 ? 5.444 -4.278 -20.823 1.00 87.25 100 ASP A O 1
ATOM 824 N N . GLU A 1 101 ? 5.984 -5.356 -22.738 1.00 90.06 101 GLU A N 1
ATOM 825 C CA . GLU A 1 101 ? 6.304 -6.650 -22.130 1.00 90.06 101 GLU A CA 1
ATOM 826 C C . GLU A 1 101 ? 7.405 -6.508 -21.064 1.00 90.06 101 GLU A C 1
ATOM 828 O O . GLU A 1 101 ? 7.227 -6.938 -19.922 1.00 90.06 101 GLU A O 1
ATOM 833 N N . GLN A 1 102 ? 8.511 -5.832 -21.395 1.00 93.12 102 GLN A N 1
ATOM 834 C CA . GLN A 1 102 ? 9.620 -5.612 -20.462 1.00 93.12 102 GLN A CA 1
ATOM 835 C C . GLN A 1 102 ? 9.213 -4.759 -19.257 1.00 93.12 102 GLN A C 1
ATOM 837 O O . GLN A 1 102 ? 9.526 -5.113 -18.121 1.00 93.12 102 GLN A O 1
ATOM 842 N N . LEU A 1 103 ? 8.467 -3.671 -19.470 1.00 92.50 103 LEU A N 1
ATOM 843 C CA . LEU A 1 103 ? 7.961 -2.826 -18.382 1.00 92.50 103 LEU A CA 1
ATOM 844 C C . LEU A 1 103 ? 7.059 -3.612 -17.419 1.00 92.50 103 LEU A C 1
ATOM 846 O O . LEU A 1 103 ? 7.165 -3.448 -16.204 1.00 92.50 103 LEU A O 1
ATOM 850 N N . VAL A 1 104 ? 6.185 -4.475 -17.946 1.00 92.94 104 VAL A N 1
ATOM 851 C CA . VAL A 1 104 ? 5.324 -5.343 -17.128 1.00 92.94 104 VAL A CA 1
ATOM 852 C C . VAL A 1 104 ? 6.155 -6.373 -16.368 1.00 92.94 104 VAL A C 1
ATOM 854 O O . VAL A 1 104 ? 5.914 -6.576 -15.179 1.00 92.94 104 VAL A O 1
ATOM 857 N N . ALA A 1 105 ? 7.161 -6.974 -17.006 1.00 95.38 105 ALA A N 1
ATOM 858 C CA . ALA A 1 105 ? 8.057 -7.922 -16.352 1.00 95.38 105 ALA A CA 1
ATOM 859 C C . ALA A 1 105 ? 8.836 -7.273 -15.197 1.00 95.38 105 ALA A C 1
ATOM 861 O O . ALA A 1 105 ? 8.887 -7.834 -14.101 1.00 95.38 105 ALA A O 1
ATOM 862 N N . PHE A 1 106 ? 9.389 -6.072 -15.397 1.00 97.19 106 PHE A N 1
ATOM 863 C CA . PHE A 1 106 ? 10.059 -5.329 -14.329 1.00 97.19 106 PHE A CA 1
ATOM 864 C C . PHE A 1 106 ? 9.105 -4.971 -13.189 1.00 97.19 106 PHE A C 1
ATOM 866 O O . PHE A 1 106 ? 9.450 -5.174 -12.023 1.00 97.19 106 PHE A O 1
ATOM 873 N N . ALA A 1 107 ? 7.901 -4.482 -13.504 1.00 95.94 107 ALA A N 1
ATOM 874 C CA . ALA A 1 107 ? 6.896 -4.161 -12.494 1.00 95.94 107 ALA A CA 1
ATOM 875 C C . ALA A 1 107 ? 6.506 -5.397 -11.684 1.00 95.94 107 ALA A C 1
ATOM 877 O O . ALA A 1 107 ? 6.507 -5.336 -10.461 1.00 95.94 107 ALA A O 1
ATOM 878 N N . TYR A 1 108 ? 6.250 -6.528 -12.345 1.00 96.19 108 TYR A N 1
ATOM 879 C CA . TYR A 1 108 ? 5.951 -7.786 -11.670 1.00 96.19 108 TYR A CA 1
ATOM 880 C C . TYR A 1 108 ? 7.099 -8.219 -10.756 1.00 96.19 108 TYR A C 1
ATOM 882 O O . TYR A 1 108 ? 6.872 -8.418 -9.568 1.00 96.19 108 TYR A O 1
ATOM 890 N N . ASN A 1 109 ? 8.326 -8.309 -11.277 1.00 97.62 109 ASN A N 1
ATOM 891 C CA . ASN A 1 109 ? 9.466 -8.832 -10.521 1.00 97.62 109 ASN A CA 1
ATOM 892 C C . ASN A 1 109 ? 9.818 -7.969 -9.301 1.00 97.62 109 ASN A C 1
ATOM 894 O O . ASN A 1 109 ? 10.182 -8.506 -8.257 1.00 97.62 109 ASN A O 1
ATOM 898 N N . THR A 1 110 ? 9.702 -6.645 -9.412 1.00 97.50 110 THR A N 1
ATOM 899 C CA . THR A 1 110 ? 9.984 -5.732 -8.294 1.00 97.50 110 THR A CA 1
ATOM 900 C C . THR A 1 110 ? 8.829 -5.696 -7.291 1.00 97.50 110 THR A C 1
ATOM 902 O O . THR A 1 110 ? 9.043 -5.903 -6.093 1.00 97.50 110 THR A O 1
ATOM 905 N N . LEU A 1 111 ? 7.588 -5.529 -7.764 1.00 96.50 111 LEU A N 1
ATOM 906 C CA . LEU A 1 111 ? 6.411 -5.452 -6.900 1.00 96.50 111 LEU A CA 1
ATOM 907 C C . LEU A 1 111 ? 6.127 -6.779 -6.192 1.00 96.50 111 LEU A C 1
ATOM 909 O O . LEU A 1 111 ? 5.743 -6.758 -5.029 1.00 96.50 111 LEU A O 1
ATOM 913 N N . SER A 1 112 ? 6.326 -7.936 -6.833 1.00 95.88 112 SER A N 1
ATOM 914 C CA . SER A 1 112 ? 6.038 -9.234 -6.206 1.00 95.88 112 SER A CA 1
ATOM 915 C C . SER A 1 112 ? 6.927 -9.501 -4.995 1.00 95.88 112 SER A C 1
ATOM 917 O O . SER A 1 112 ? 6.456 -10.038 -3.993 1.00 95.88 112 SER A O 1
ATOM 919 N N . VAL A 1 113 ? 8.207 -9.115 -5.070 1.00 96.56 113 VAL A N 1
ATOM 920 C CA . VAL A 1 113 ? 9.136 -9.277 -3.944 1.00 96.56 113 VAL A CA 1
ATOM 921 C C . VAL A 1 113 ? 8.725 -8.358 -2.805 1.00 96.56 113 VAL A C 1
ATOM 923 O O . VAL A 1 113 ? 8.639 -8.801 -1.662 1.00 96.56 113 VAL A O 1
ATOM 926 N N . PHE A 1 114 ? 8.408 -7.106 -3.123 1.00 95.31 114 PHE A N 1
ATOM 927 C CA . PHE A 1 114 ? 7.974 -6.140 -2.129 1.00 95.31 114 PHE A CA 1
ATOM 928 C C . PHE A 1 114 ? 6.636 -6.534 -1.474 1.00 95.31 114 PHE A C 1
ATOM 930 O O . PHE A 1 114 ? 6.529 -6.564 -0.251 1.00 95.31 114 PHE A O 1
ATOM 937 N N . MET A 1 115 ? 5.643 -6.952 -2.264 1.00 92.44 115 MET A N 1
ATOM 938 C CA . MET A 1 115 ? 4.381 -7.507 -1.766 1.00 92.44 115 MET A CA 1
ATOM 939 C C . MET A 1 115 ? 4.627 -8.691 -0.830 1.00 92.44 115 MET A C 1
ATOM 941 O O . MET A 1 115 ? 4.095 -8.708 0.270 1.00 92.44 115 MET A O 1
ATOM 945 N N . GLY A 1 116 ? 5.442 -9.667 -1.237 1.00 91.56 116 GLY A N 1
ATOM 946 C CA . GLY A 1 116 ? 5.674 -10.878 -0.449 1.00 91.56 116 GLY A CA 1
ATOM 947 C C . GLY A 1 116 ? 6.459 -10.640 0.839 1.00 91.56 116 GLY A C 1
ATOM 948 O O . GLY A 1 116 ? 6.113 -11.191 1.879 1.00 91.56 116 GLY A O 1
ATOM 949 N N . LYS A 1 117 ? 7.517 -9.828 0.781 1.00 92.62 117 LYS A N 1
ATOM 950 C CA . LYS A 1 117 ? 8.447 -9.654 1.907 1.00 92.62 117 LYS A CA 1
ATOM 951 C C . LYS A 1 117 ? 8.088 -8.512 2.847 1.00 92.62 117 LYS A C 1
ATOM 953 O O . LYS A 1 117 ? 8.531 -8.532 3.988 1.00 92.62 117 LYS A O 1
ATOM 958 N N . VAL A 1 118 ? 7.325 -7.531 2.373 1.00 91.31 118 VAL A N 1
ATOM 959 C CA . VAL A 1 118 ? 6.961 -6.350 3.160 1.00 91.31 118 VAL A CA 1
ATOM 960 C C . VAL A 1 118 ? 5.474 -6.353 3.444 1.00 91.31 118 VAL A C 1
ATOM 962 O O . VAL A 1 118 ? 5.081 -6.496 4.595 1.00 91.31 118 VAL A O 1
ATOM 965 N N . LEU A 1 119 ? 4.640 -6.254 2.409 1.00 87.69 119 LEU A N 1
ATOM 966 C CA . LEU A 1 119 ? 3.214 -5.995 2.612 1.00 87.69 119 LEU A CA 1
ATOM 967 C C . LEU A 1 119 ? 2.473 -7.197 3.185 1.00 87.69 119 LEU A C 1
ATOM 969 O O . LEU A 1 119 ? 1.724 -7.045 4.140 1.00 87.69 119 LEU A O 1
ATOM 973 N N . ILE A 1 120 ? 2.711 -8.396 2.657 1.00 82.94 120 ILE A N 1
ATOM 974 C CA . ILE A 1 120 ? 2.121 -9.623 3.195 1.00 82.94 120 ILE A CA 1
ATOM 975 C C . ILE A 1 120 ? 2.682 -9.900 4.585 1.00 82.94 120 ILE A C 1
ATOM 977 O O . ILE A 1 120 ? 1.902 -10.197 5.472 1.00 82.94 120 ILE A O 1
ATOM 981 N N . ALA A 1 121 ? 3.985 -9.729 4.816 1.00 80.44 121 ALA A N 1
ATOM 982 C CA . ALA A 1 121 ? 4.570 -9.928 6.143 1.00 80.44 121 ALA A CA 1
ATOM 983 C C . ALA A 1 121 ? 3.991 -8.956 7.191 1.00 80.44 121 ALA A C 1
ATOM 985 O O . ALA A 1 121 ? 3.674 -9.360 8.307 1.00 80.44 121 ALA A O 1
ATOM 986 N N . GLU A 1 122 ? 3.810 -7.683 6.836 1.00 79.25 122 GLU A N 1
ATOM 987 C CA . GLU A 1 122 ? 3.147 -6.686 7.681 1.00 79.25 122 GLU A CA 1
ATOM 988 C C . GLU A 1 122 ? 1.672 -7.041 7.900 1.00 79.25 122 GLU A C 1
ATOM 990 O O . GLU A 1 122 ? 1.174 -6.962 9.023 1.00 79.25 122 GLU A O 1
ATOM 995 N N . MET A 1 123 ? 0.974 -7.471 6.845 1.00 69.94 123 MET A N 1
ATOM 996 C CA . MET A 1 123 ? -0.400 -7.947 6.949 1.00 69.94 123 MET A CA 1
ATOM 997 C C . MET A 1 123 ? -0.489 -9.167 7.859 1.00 69.94 123 MET A C 1
ATOM 999 O O . MET A 1 123 ? -1.351 -9.159 8.720 1.00 69.94 123 MET A O 1
ATOM 1003 N N . GLU A 1 124 ? 0.386 -10.164 7.727 1.00 69.88 124 GLU A N 1
ATOM 1004 C CA . GLU A 1 124 ? 0.466 -11.393 8.534 1.00 69.88 124 GLU A CA 1
ATOM 1005 C C . GLU A 1 124 ? 0.782 -11.099 10.000 1.00 69.88 124 GLU A C 1
ATOM 1007 O O . GLU A 1 124 ? 0.162 -11.670 10.891 1.00 69.88 124 GLU A O 1
ATOM 1012 N N . GLN A 1 125 ? 1.678 -10.147 10.275 1.00 65.56 125 GLN A N 1
ATOM 1013 C CA . GLN A 1 125 ? 1.914 -9.661 11.638 1.00 65.56 125 GLN A CA 1
ATOM 1014 C C . GLN A 1 125 ? 0.685 -8.958 12.229 1.00 65.56 125 GLN A C 1
ATOM 1016 O O . GLN A 1 125 ? 0.511 -8.951 13.447 1.00 65.56 125 GLN A O 1
ATOM 1021 N N . ARG A 1 126 ? -0.168 -8.377 11.377 1.00 57.84 126 ARG A N 1
ATOM 1022 C CA . ARG A 1 126 ? -1.435 -7.738 11.759 1.00 57.84 126 ARG A CA 1
ATOM 1023 C C . ARG A 1 126 ? -2.647 -8.670 11.696 1.00 57.84 126 ARG A C 1
ATOM 1025 O O . ARG A 1 126 ? -3.696 -8.301 12.217 1.00 57.84 126 ARG A O 1
ATOM 1032 N N . THR A 1 127 ? -2.557 -9.836 11.055 1.00 52.19 127 THR A N 1
ATOM 1033 C CA . THR A 1 127 ? -3.718 -10.701 10.810 1.00 52.19 127 THR A CA 1
ATOM 1034 C C . THR A 1 127 ? -3.777 -11.835 11.814 1.00 52.19 127 THR A C 1
ATOM 1036 O O . THR A 1 127 ? -2.858 -12.634 11.974 1.00 52.19 127 THR A O 1
ATOM 1039 N N . MET A 1 128 ? -4.936 -11.949 12.458 1.00 55.31 128 MET A N 1
ATOM 1040 C CA . MET A 1 128 ? -5.400 -13.234 12.963 1.00 55.31 128 MET A CA 1
ATOM 1041 C C . MET A 1 128 ? -5.478 -14.263 11.847 1.00 55.31 128 MET A C 1
ATOM 1043 O O . MET A 1 128 ? -5.695 -13.927 10.683 1.00 55.31 128 MET A O 1
ATOM 1047 N N . VAL A 1 129 ? -5.385 -15.534 12.241 1.00 58.84 129 VAL A N 1
ATOM 1048 C CA . VAL A 1 129 ? -5.674 -16.679 11.375 1.00 58.84 129 VAL A CA 1
ATOM 1049 C C . VAL A 1 129 ? -6.981 -16.409 10.606 1.00 58.84 129 VAL A C 1
ATOM 1051 O O . VAL A 1 129 ? -7.986 -16.112 11.257 1.00 58.84 129 VAL A O 1
ATOM 1054 N N . PRO A 1 130 ? -7.004 -16.510 9.260 1.00 56.62 130 PRO A N 1
ATOM 1055 C CA . PRO A 1 130 ? -8.135 -16.069 8.440 1.00 56.62 130 PRO A CA 1
ATOM 1056 C C . PRO A 1 130 ? -9.493 -16.615 8.879 1.00 56.62 130 PRO A C 1
ATOM 1058 O O . PRO A 1 130 ? -10.468 -15.886 8.848 1.00 56.62 130 PRO A O 1
ATOM 1061 N N . SER A 1 131 ? -9.559 -17.853 9.373 1.00 61.97 131 SER A N 1
ATOM 1062 C CA . SER A 1 131 ? -10.799 -18.456 9.878 1.00 61.97 131 SER A CA 1
ATOM 1063 C C . SER A 1 131 ? -11.299 -17.841 11.189 1.00 61.97 131 SER A C 1
ATOM 1065 O O . SER A 1 131 ? -12.499 -17.656 11.358 1.00 61.97 131 SER A O 1
ATOM 1067 N N . SER A 1 132 ? -10.388 -17.524 12.118 1.00 64.31 132 SER A N 1
ATOM 1068 C CA . SER A 1 132 ? -10.732 -16.800 13.352 1.00 64.31 132 SER A CA 1
ATOM 1069 C C . SER A 1 132 ? -11.161 -15.378 13.020 1.00 64.31 132 SER A C 1
ATOM 1071 O O . SER A 1 132 ? -12.063 -14.833 13.648 1.00 64.31 132 SER A O 1
ATOM 1073 N N . TRP A 1 133 ? -10.525 -14.787 12.006 1.00 64.62 133 TRP A N 1
ATOM 1074 C CA . TRP A 1 133 ? -10.869 -13.459 11.540 1.00 64.62 133 TRP A CA 1
ATOM 1075 C C . TRP A 1 133 ? -12.200 -13.422 10.786 1.00 64.62 133 TRP A C 1
ATOM 1077 O O . TRP A 1 133 ? -12.970 -12.512 11.021 1.00 64.62 133 TRP A O 1
ATOM 1087 N N . GLU A 1 134 ? -12.517 -14.384 9.920 1.00 67.88 134 GLU A N 1
ATOM 1088 C CA . GLU A 1 134 ? -13.805 -14.446 9.213 1.00 67.88 134 GLU A CA 1
ATOM 1089 C C . GLU A 1 134 ? -14.973 -14.638 10.185 1.00 67.88 134 GLU A C 1
ATOM 1091 O O . GLU A 1 134 ? -15.988 -13.952 10.062 1.00 67.88 134 GLU A O 1
ATOM 1096 N N . ASP A 1 135 ? -14.822 -15.515 11.187 1.00 73.31 135 ASP A N 1
ATOM 1097 C CA . ASP A 1 135 ? -15.815 -15.647 12.259 1.00 73.31 135 ASP A CA 1
ATOM 1098 C C . ASP A 1 135 ? -15.924 -14.349 13.065 1.00 73.31 135 ASP A C 1
ATOM 1100 O O . ASP A 1 135 ? -17.028 -13.867 13.319 1.00 73.31 135 ASP A O 1
ATOM 1104 N N . PHE A 1 136 ? -14.791 -13.726 13.405 1.00 69.38 136 PHE A N 1
ATOM 1105 C CA . PHE A 1 136 ? -14.785 -12.424 14.060 1.00 69.38 136 PHE A CA 1
ATOM 1106 C C . PHE A 1 136 ? -15.464 -11.352 13.218 1.00 69.38 136 PHE A C 1
ATOM 1108 O O . PHE A 1 136 ? -16.292 -10.639 13.754 1.00 69.38 136 PHE A O 1
ATOM 1115 N N . GLU A 1 137 ? -15.162 -11.249 11.929 1.00 69.88 137 GLU A N 1
ATOM 1116 C CA . GLU A 1 137 ? -15.679 -10.257 10.987 1.00 69.88 137 GLU A CA 1
ATOM 1117 C C . GLU A 1 137 ? -17.191 -10.441 10.786 1.00 69.88 137 GLU A C 1
ATOM 1119 O O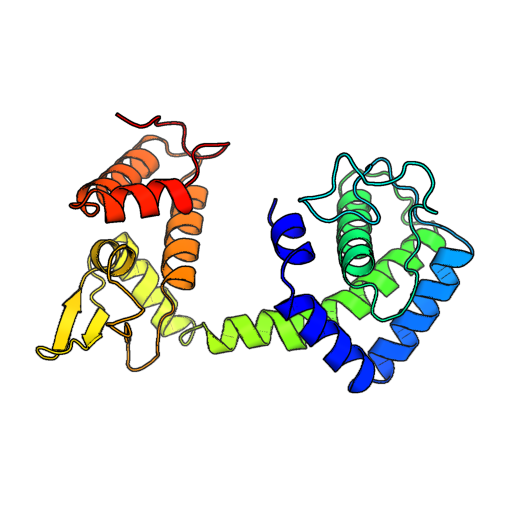 . GLU A 1 137 ? -17.965 -9.485 10.854 1.00 69.88 137 GLU A O 1
ATOM 1124 N N . HIS A 1 138 ? -17.653 -11.686 10.660 1.00 74.00 138 HIS A N 1
ATOM 1125 C CA . HIS A 1 138 ? -19.079 -12.002 10.643 1.00 74.00 138 HIS A CA 1
ATOM 1126 C C . HIS A 1 138 ? -19.761 -11.615 11.965 1.00 74.00 138 HIS A C 1
ATOM 1128 O O . HIS A 1 138 ? -20.831 -10.994 11.989 1.00 74.00 138 HIS A O 1
ATOM 1134 N N . ARG A 1 139 ? -19.141 -11.951 13.100 1.00 71.38 139 ARG A N 1
ATOM 1135 C CA . ARG A 1 139 ? -19.637 -11.561 14.424 1.00 71.38 139 ARG A CA 1
ATOM 1136 C C . ARG A 1 139 ? -19.594 -10.045 14.624 1.00 71.38 139 ARG A C 1
ATOM 1138 O O . ARG A 1 139 ? -20.481 -9.482 15.249 1.00 71.38 139 ARG A O 1
ATOM 1145 N N . PHE A 1 140 ? -18.610 -9.373 14.053 1.00 69.94 140 PHE A N 1
ATOM 1146 C CA . PHE A 1 140 ? -18.363 -7.940 14.141 1.00 69.94 140 PHE A CA 1
ATOM 1147 C C . PHE A 1 140 ? -19.484 -7.175 13.470 1.00 69.94 140 PHE A C 1
ATOM 1149 O O . PHE A 1 140 ? -20.128 -6.364 14.129 1.00 69.94 140 PHE A O 1
ATOM 1156 N N . PHE A 1 141 ? -19.792 -7.491 12.212 1.00 67.75 141 PHE A N 1
ATOM 1157 C CA . PHE A 1 141 ? -20.850 -6.787 11.483 1.00 67.75 141 PHE A CA 1
ATOM 1158 C C . PHE A 1 141 ? -22.258 -7.189 11.931 1.00 67.75 141 PHE A C 1
ATOM 1160 O O . PHE A 1 141 ? -23.207 -6.423 11.784 1.00 67.75 141 PHE A O 1
ATOM 1167 N N . SER A 1 142 ? -22.406 -8.350 12.574 1.00 70.75 142 SER A N 1
ATOM 1168 C CA . SER A 1 142 ? -23.646 -8.704 13.277 1.00 70.75 142 SER A CA 1
ATOM 1169 C C . SER A 1 142 ? -23.762 -8.097 14.684 1.00 70.75 142 SER A C 1
ATOM 1171 O O . SER A 1 142 ? -24.759 -8.342 15.361 1.00 70.75 142 SER A O 1
ATOM 1173 N N . GLY A 1 143 ? -22.770 -7.324 15.150 1.00 63.72 143 GLY A N 1
ATOM 1174 C CA . GLY A 1 143 ? -22.756 -6.718 16.488 1.00 63.72 143 GLY A CA 1
ATOM 1175 C C . GLY A 1 143 ? -22.575 -7.716 17.641 1.00 63.72 143 GLY A C 1
ATOM 1176 O O . GLY A 1 143 ? -22.816 -7.379 18.796 1.00 63.72 143 GLY A O 1
ATOM 1177 N N . SER A 1 144 ? -22.169 -8.950 17.336 1.00 68.06 144 SER A N 1
ATOM 1178 C CA . SER A 1 144 ? -21.969 -10.062 18.276 1.00 68.06 144 SER A CA 1
ATOM 1179 C C . SER A 1 144 ? -20.491 -10.380 18.562 1.00 68.06 144 SER A C 1
ATOM 1181 O O . SER A 1 144 ? -20.171 -11.329 19.294 1.00 68.06 144 SER A O 1
ATOM 1183 N N . ALA A 1 145 ? -19.566 -9.615 17.976 1.00 69.94 145 ALA A N 1
ATOM 1184 C CA . ALA A 1 145 ? -18.154 -9.688 18.312 1.00 69.94 145 ALA A CA 1
ATOM 1185 C C . ALA A 1 145 ? -17.881 -8.920 19.602 1.00 69.94 145 ALA A C 1
ATOM 1187 O O . ALA A 1 145 ? -18.186 -7.734 19.719 1.00 69.94 145 ALA A O 1
ATOM 1188 N N . GLU A 1 146 ? -17.232 -9.600 20.537 1.00 70.44 146 GLU A N 1
ATOM 1189 C CA . GLU A 1 146 ? -16.647 -8.999 21.726 1.00 70.44 146 GLU A CA 1
ATOM 1190 C C . GLU A 1 146 ? -15.157 -9.339 21.722 1.00 70.44 146 GLU A C 1
ATOM 1192 O O . GLU A 1 146 ? -14.788 -10.506 21.566 1.00 70.44 146 GLU A O 1
ATOM 1197 N N . ALA A 1 147 ? -14.298 -8.332 21.880 1.00 72.25 147 ALA A N 1
ATOM 1198 C CA . ALA A 1 147 ? -12.876 -8.541 22.134 1.00 72.25 147 ALA A CA 1
ATOM 1199 C C . ALA A 1 147 ? -12.585 -8.382 23.628 1.00 72.25 147 ALA A C 1
ATOM 1201 O O . ALA A 1 147 ? -13.220 -7.582 24.322 1.00 72.25 147 ALA A O 1
ATOM 1202 N N . GLN A 1 148 ? -11.600 -9.134 24.123 1.00 72.31 148 GLN A N 1
ATOM 1203 C CA . GLN A 1 148 ? -11.129 -8.973 25.492 1.00 72.31 148 GLN A CA 1
ATOM 1204 C C . GLN A 1 148 ? -10.190 -7.773 25.564 1.00 72.31 148 GLN A C 1
ATOM 1206 O O . GLN A 1 148 ? -9.062 -7.799 25.075 1.00 72.31 148 GLN A O 1
ATOM 1211 N N . VAL A 1 149 ? -10.629 -6.717 26.233 1.00 69.75 149 VAL A N 1
ATOM 1212 C CA . VAL A 1 149 ? -9.795 -5.539 26.452 1.00 69.75 149 VAL A CA 1
ATOM 1213 C C . VAL A 1 149 ? -9.097 -5.691 27.792 1.00 69.75 149 VAL A C 1
ATOM 1215 O O . VAL A 1 149 ? -9.742 -5.804 28.841 1.00 69.75 149 VAL A O 1
ATOM 1218 N N . LYS A 1 150 ? -7.763 -5.682 27.777 1.00 65.06 150 LYS A N 1
ATOM 1219 C CA . LYS A 1 150 ? -6.992 -5.553 29.012 1.00 65.06 150 LYS A CA 1
ATOM 1220 C C . LYS A 1 150 ? -6.874 -4.084 29.365 1.00 65.06 150 LYS A C 1
ATOM 1222 O O . LYS A 1 150 ? -6.316 -3.296 28.615 1.00 65.06 150 LYS A O 1
ATOM 1227 N N . THR A 1 151 ? -7.379 -3.745 30.542 1.00 63.81 151 THR A N 1
ATOM 1228 C CA . THR A 1 151 ? -7.288 -2.405 31.103 1.00 63.81 151 THR A CA 1
ATOM 1229 C C . THR A 1 151 ? -6.470 -2.381 32.377 1.00 63.81 151 THR A C 1
ATOM 1231 O O . THR A 1 151 ? -6.350 -3.388 33.079 1.00 63.81 151 THR A O 1
ATOM 1234 N N . ASN A 1 152 ? -5.995 -1.190 32.745 1.00 54.12 152 ASN A N 1
ATOM 1235 C CA . ASN A 1 152 ? -5.364 -0.936 34.044 1.00 54.12 152 ASN A CA 1
ATOM 1236 C C . ASN A 1 152 ? -6.281 -1.297 35.236 1.00 54.12 152 ASN A C 1
ATOM 1238 O O . ASN A 1 152 ? -5.812 -1.414 36.365 1.00 54.12 152 ASN A O 1
ATOM 1242 N N . LYS A 1 153 ? -7.588 -1.485 34.996 1.00 63.66 153 LYS A N 1
ATOM 1243 C CA . LYS A 1 153 ? -8.609 -1.841 35.994 1.00 63.66 153 LYS A CA 1
ATOM 1244 C C . LYS A 1 153 ? -9.065 -3.306 35.916 1.00 63.66 153 LYS A C 1
ATOM 1246 O O . LYS A 1 153 ? -9.944 -3.693 36.681 1.00 63.66 153 LYS A O 1
ATOM 1251 N N . GLY A 1 154 ? -8.490 -4.120 35.026 1.00 72.12 154 GLY A N 1
ATOM 1252 C CA . GLY A 1 154 ? -8.857 -5.525 34.824 1.00 72.12 154 GLY A CA 1
ATOM 1253 C C . GLY A 1 154 ? -9.169 -5.871 33.366 1.00 72.12 154 GLY A C 1
ATOM 1254 O O . GLY A 1 154 ? -8.940 -5.073 32.460 1.00 72.12 154 GLY A O 1
ATOM 1255 N N . THR A 1 155 ? -9.681 -7.081 33.137 1.00 75.56 155 THR A N 1
ATOM 1256 C CA . THR A 1 155 ? -10.116 -7.538 31.804 1.00 75.56 155 THR A CA 1
ATOM 1257 C C . THR A 1 155 ? -11.605 -7.250 31.630 1.00 75.56 155 THR A C 1
ATOM 1259 O O . THR A 1 155 ? -12.389 -7.579 32.519 1.00 75.56 155 THR A O 1
ATOM 1262 N N . GLY A 1 156 ? -11.983 -6.630 30.514 1.00 77.62 156 GLY A N 1
ATOM 1263 C CA . GLY A 1 156 ? -13.374 -6.391 30.123 1.00 77.62 156 GLY A CA 1
ATOM 1264 C C . GLY A 1 156 ? -13.664 -6.920 28.719 1.00 77.62 156 GLY A C 1
ATOM 1265 O O . GLY A 1 156 ? -12.752 -7.361 28.022 1.00 77.62 156 GLY A O 1
ATOM 1266 N N . CYS A 1 157 ? -14.929 -6.855 28.310 1.00 76.81 157 CYS A N 1
ATOM 1267 C CA . CYS A 1 157 ? -15.344 -7.060 26.924 1.00 76.81 157 CYS A CA 1
ATOM 1268 C C . CYS A 1 157 ? -15.696 -5.705 26.307 1.00 76.81 157 CYS A C 1
ATOM 1270 O O . CYS A 1 157 ? -16.297 -4.870 26.984 1.00 76.81 157 CYS A O 1
ATOM 1272 N N . ALA A 1 158 ? -15.337 -5.505 25.044 1.00 79.12 158 ALA A N 1
ATOM 1273 C CA . ALA A 1 158 ? -15.792 -4.374 24.247 1.00 79.12 158 ALA A CA 1
ATOM 1274 C C . ALA A 1 158 ? -16.234 -4.870 22.868 1.00 79.12 158 ALA A C 1
ATOM 1276 O O . ALA A 1 158 ? -15.577 -5.737 22.279 1.00 79.12 158 ALA A O 1
ATOM 1277 N N . ASN A 1 159 ? -17.344 -4.332 22.363 1.00 81.69 159 ASN A N 1
ATOM 1278 C CA . ASN A 1 159 ? -17.736 -4.553 20.973 1.00 81.69 159 ASN A CA 1
ATOM 1279 C C . ASN A 1 159 ? -16.874 -3.699 20.041 1.00 81.69 159 ASN A C 1
ATOM 1281 O O . ASN A 1 159 ? -16.170 -2.786 20.471 1.00 81.69 159 ASN A O 1
ATOM 1285 N N . VAL A 1 160 ? -16.941 -3.974 18.745 1.00 75.62 160 VAL A N 1
ATOM 1286 C CA . VAL A 1 160 ? -16.050 -3.310 17.798 1.00 75.62 160 VAL A CA 1
ATOM 1287 C C . VAL A 1 160 ? -16.187 -1.788 17.765 1.00 75.62 160 VAL A C 1
ATOM 1289 O O . VAL A 1 160 ? -15.180 -1.081 17.745 1.00 75.62 160 VAL A O 1
ATOM 1292 N N . TYR A 1 161 ? -17.404 -1.255 17.807 1.00 82.81 161 TYR A N 1
ATOM 1293 C CA . TYR A 1 161 ? -17.577 0.188 17.752 1.00 82.81 161 TYR A CA 1
ATOM 1294 C C . TYR A 1 161 ? -16.998 0.854 19.000 1.00 82.81 161 TYR A C 1
ATOM 1296 O O . TYR A 1 161 ? -16.511 1.973 18.917 1.00 82.81 161 TYR A O 1
ATOM 1304 N N . GLU A 1 162 ? -16.974 0.161 20.141 1.00 84.31 162 GLU A N 1
ATOM 1305 C CA . GLU A 1 162 ? -16.239 0.614 21.323 1.00 84.31 162 GLU A CA 1
ATOM 1306 C C . GLU A 1 162 ? -14.728 0.579 21.079 1.00 84.31 162 GLU A C 1
ATOM 1308 O O . GLU A 1 162 ? -14.059 1.572 21.360 1.00 84.31 162 GLU A O 1
ATOM 1313 N N . LEU A 1 163 ? -14.198 -0.508 20.502 1.00 82.25 163 LEU A N 1
ATOM 1314 C CA . LEU A 1 163 ? -12.767 -0.655 20.197 1.00 82.25 163 LEU A CA 1
ATOM 1315 C C . LEU A 1 163 ? -12.235 0.448 19.271 1.00 82.25 163 LEU A C 1
ATOM 1317 O O . LEU A 1 163 ? -11.098 0.875 19.443 1.00 82.25 163 LEU A O 1
ATOM 1321 N N . LEU A 1 164 ? -13.051 0.964 18.342 1.00 83.12 164 LEU A N 1
ATOM 1322 C CA . LEU A 1 164 ? -12.675 2.099 17.481 1.00 83.12 164 LEU A CA 1
ATOM 1323 C C . LEU A 1 164 ? -12.248 3.342 18.266 1.00 83.12 164 LEU A C 1
ATOM 1325 O O . LEU A 1 164 ? -11.530 4.196 17.736 1.00 83.12 164 LEU A O 1
ATOM 1329 N N . PHE A 1 165 ? -12.712 3.468 19.507 1.00 84.81 165 PHE A N 1
ATOM 1330 C CA . PHE A 1 165 ? -12.564 4.658 20.330 1.00 84.81 165 PHE A CA 1
ATOM 1331 C C . PHE A 1 165 ? -11.826 4.413 21.646 1.00 84.81 165 PHE A C 1
ATOM 1333 O O . PHE A 1 165 ? -11.726 5.338 22.458 1.00 84.81 165 PHE A O 1
ATOM 1340 N N . ILE A 1 166 ? -11.315 3.199 21.860 1.00 80.19 166 ILE A N 1
ATOM 1341 C CA . ILE A 1 166 ? -10.397 2.909 22.959 1.00 80.19 166 ILE A CA 1
ATOM 1342 C C . ILE A 1 166 ? -9.043 3.549 22.641 1.00 80.19 166 ILE A C 1
ATOM 1344 O O . ILE A 1 166 ? -8.606 3.601 21.490 1.00 80.19 166 ILE A O 1
ATOM 1348 N N . ASP A 1 167 ? -8.409 4.114 23.665 1.00 70.19 167 ASP A N 1
ATOM 1349 C CA . ASP A 1 167 ? -7.081 4.694 23.527 1.00 70.19 167 ASP A CA 1
ATOM 1350 C C . ASP A 1 167 ? -6.017 3.587 23.560 1.00 70.19 167 ASP A C 1
ATOM 1352 O O . ASP A 1 167 ? -5.637 3.089 24.623 1.00 70.19 167 ASP A O 1
ATOM 1356 N N . ASP A 1 168 ? -5.554 3.194 22.375 1.00 60.00 168 ASP A N 1
ATOM 1357 C CA . ASP A 1 168 ? -4.509 2.186 22.162 1.00 60.00 168 ASP A CA 1
ATOM 1358 C C . ASP A 1 168 ? -3.207 2.468 22.914 1.00 60.00 168 ASP A C 1
ATOM 1360 O O . ASP A 1 168 ? -2.477 1.532 23.246 1.00 60.00 168 ASP A O 1
ATOM 1364 N N . ALA A 1 169 ? -2.905 3.740 23.202 1.00 55.94 169 ALA A N 1
ATOM 1365 C CA . ALA A 1 169 ? -1.695 4.102 23.932 1.00 55.94 169 ALA A CA 1
ATOM 1366 C C . ALA A 1 169 ? -1.729 3.612 25.390 1.00 55.94 169 ALA A C 1
ATOM 1368 O O . ALA A 1 169 ? -0.677 3.391 25.993 1.00 55.94 169 ALA A O 1
ATOM 1369 N N . GLU A 1 170 ? -2.924 3.410 25.951 1.00 57.59 170 GLU A N 1
ATOM 1370 C CA . GLU A 1 170 ? -3.109 2.945 27.325 1.00 57.59 170 GLU A CA 1
ATOM 1371 C C . GLU A 1 170 ? -3.631 1.503 27.413 1.00 57.59 170 GLU A C 1
ATOM 1373 O O . GLU A 1 170 ? -3.476 0.866 28.460 1.00 57.59 170 GLU A O 1
ATOM 1378 N N . LEU A 1 171 ? -4.261 0.984 26.351 1.00 64.50 171 LEU A N 1
ATOM 1379 C CA . LEU A 1 171 ? -5.095 -0.218 26.407 1.00 64.50 171 LEU A CA 1
ATOM 1380 C C . LEU A 1 171 ? -4.891 -1.122 25.175 1.00 64.50 171 LEU A C 1
ATOM 1382 O O . LEU A 1 171 ? -5.634 -1.000 24.204 1.00 64.50 171 LEU A O 1
ATOM 1386 N N . PRO A 1 172 ? -3.935 -2.073 25.201 1.00 66.69 172 PRO A N 1
ATOM 1387 C CA . PRO A 1 172 ? -3.770 -3.018 24.103 1.00 66.69 172 PRO A CA 1
ATOM 1388 C C . PRO A 1 172 ? -5.031 -3.878 23.939 1.00 66.69 172 PRO A C 1
ATOM 1390 O O . PRO A 1 172 ? -5.430 -4.613 24.853 1.00 66.69 172 PRO A O 1
ATOM 1393 N N . VAL A 1 173 ? -5.645 -3.806 22.759 1.00 70.12 173 VAL A N 1
ATOM 1394 C CA . VAL A 1 173 ? -6.788 -4.643 22.391 1.00 70.12 173 VAL A CA 1
ATOM 1395 C C . VAL A 1 173 ? -6.272 -6.027 22.027 1.00 70.12 173 VAL A C 1
ATOM 1397 O O . VAL A 1 173 ? -5.490 -6.185 21.092 1.00 70.12 173 VAL A O 1
ATOM 1400 N N . LEU A 1 174 ? -6.704 -7.044 22.773 1.00 69.81 174 LEU A N 1
ATOM 1401 C CA . LEU A 1 174 ? -6.382 -8.432 22.473 1.00 69.81 174 LEU A CA 1
ATOM 1402 C C . LEU A 1 174 ? -7.635 -9.135 21.962 1.00 69.81 174 LEU A C 1
ATOM 1404 O O . LEU A 1 174 ? -8.657 -9.202 22.643 1.00 69.81 174 LEU A O 1
ATOM 1408 N N . PHE A 1 175 ? -7.538 -9.745 20.793 1.00 67.62 175 PHE A N 1
ATOM 1409 C CA . PHE A 1 175 ? -8.540 -10.697 20.341 1.00 67.62 175 PHE A CA 1
ATOM 1410 C C . PHE A 1 175 ? -7.879 -12.062 20.231 1.00 67.62 175 PHE A C 1
ATOM 1412 O O . PHE A 1 175 ? -6.796 -12.194 19.674 1.00 67.62 175 PHE A O 1
ATOM 1419 N N . GLU A 1 176 ? -8.462 -13.061 20.890 1.00 69.75 176 GLU A N 1
ATOM 1420 C CA . GLU A 1 176 ? -7.879 -14.409 20.994 1.00 69.75 176 GLU A CA 1
ATOM 1421 C C . GLU A 1 176 ? -6.392 -14.430 21.422 1.00 69.75 176 GLU A C 1
ATOM 1423 O O . GLU A 1 176 ? -5.634 -15.330 21.079 1.00 69.75 176 GLU A O 1
ATOM 1428 N N . GLY A 1 177 ? -5.963 -13.434 22.207 1.00 67.56 177 GLY A N 1
ATOM 1429 C CA . GLY A 1 177 ? -4.580 -13.304 22.676 1.00 67.56 177 GLY A CA 1
ATOM 1430 C C . GLY A 1 177 ? -3.615 -12.619 21.701 1.00 67.56 177 GLY A C 1
ATOM 1431 O O . GLY A 1 177 ? -2.474 -12.369 22.088 1.00 67.56 177 GLY A O 1
ATOM 1432 N N . THR A 1 178 ? -4.064 -12.253 20.501 1.00 67.38 178 THR A N 1
ATOM 1433 C CA . THR A 1 178 ? -3.289 -11.476 19.527 1.00 67.38 178 THR A CA 1
ATOM 1434 C C . THR A 1 178 ? -3.628 -9.994 19.642 1.00 67.38 178 THR A C 1
ATOM 1436 O O . THR A 1 178 ? -4.795 -9.615 19.761 1.00 67.38 178 THR A O 1
ATOM 1439 N N . LEU A 1 179 ? -2.591 -9.157 19.619 1.00 72.38 179 LEU A N 1
ATOM 1440 C CA . LEU A 1 179 ? -2.724 -7.705 19.628 1.00 72.38 179 LEU A CA 1
ATOM 1441 C C . LEU A 1 179 ? -3.357 -7.230 18.320 1.00 72.38 179 LEU A C 1
ATOM 1443 O O . LEU A 1 179 ? -2.827 -7.507 17.247 1.00 72.38 179 LEU A O 1
ATOM 1447 N N . ILE A 1 180 ? -4.463 -6.499 18.426 1.00 73.75 180 ILE A N 1
ATOM 1448 C CA . ILE A 1 180 ? -5.049 -5.775 17.304 1.00 73.75 180 ILE A CA 1
ATOM 1449 C C . ILE A 1 180 ? -4.644 -4.309 17.420 1.00 73.75 180 ILE A C 1
ATOM 1451 O O . ILE A 1 180 ? -4.928 -3.664 18.425 1.00 73.75 180 ILE A O 1
ATOM 1455 N N . ASP A 1 181 ? -4.013 -3.792 16.370 1.00 76.12 181 ASP A N 1
ATOM 1456 C CA . ASP A 1 181 ? -3.802 -2.357 16.178 1.00 76.12 181 ASP A CA 1
ATOM 1457 C C . ASP A 1 181 ? -5.136 -1.692 15.804 1.00 76.12 181 ASP A C 1
ATOM 1459 O O . ASP A 1 181 ? -5.833 -2.138 14.888 1.00 76.12 181 ASP A O 1
ATOM 1463 N N . ARG A 1 182 ? -5.513 -0.597 16.462 1.00 77.94 182 ARG A N 1
ATOM 1464 C CA . ARG A 1 182 ? -6.706 0.173 16.097 1.00 77.94 182 ARG A CA 1
ATOM 1465 C C . ARG A 1 182 ? -6.704 0.648 14.662 1.00 77.94 182 ARG A C 1
ATOM 1467 O O . ARG A 1 182 ? -7.780 0.715 14.072 1.00 77.94 182 ARG A O 1
ATOM 1474 N N . LYS A 1 183 ? -5.543 0.949 14.072 1.00 77.81 183 LYS A N 1
ATOM 1475 C CA . LYS A 1 183 ? -5.475 1.280 12.643 1.00 77.81 183 LYS A CA 1
ATOM 1476 C C . LYS A 1 183 ? -6.072 0.154 11.799 1.00 77.81 183 LYS A C 1
ATOM 1478 O O . LYS A 1 183 ? -6.848 0.424 10.890 1.00 77.81 183 LYS A O 1
ATOM 1483 N N . TYR A 1 184 ? -5.793 -1.096 12.159 1.00 78.19 184 TYR A N 1
ATOM 1484 C CA . TYR A 1 184 ? -6.361 -2.262 11.492 1.00 78.19 184 TYR A CA 1
ATOM 1485 C C . TYR A 1 184 ? -7.884 -2.359 11.681 1.00 78.19 184 TYR A C 1
ATOM 1487 O O . TYR A 1 184 ? -8.601 -2.621 10.716 1.00 78.19 184 TYR A O 1
ATOM 1495 N N . LEU A 1 185 ? -8.402 -2.090 12.887 1.00 80.25 185 LEU A N 1
ATOM 1496 C CA . LEU A 1 185 ? -9.854 -2.035 13.126 1.00 80.25 185 LEU A CA 1
ATOM 1497 C C . LEU A 1 185 ? -10.529 -0.954 12.281 1.00 80.25 185 LEU A C 1
ATOM 1499 O O . LEU A 1 185 ? -11.557 -1.210 11.657 1.00 80.25 185 LEU A O 1
ATOM 1503 N N . VAL A 1 186 ? -9.937 0.240 12.241 1.00 82.69 186 VAL A N 1
ATOM 1504 C CA . VAL A 1 186 ? -10.420 1.360 11.429 1.00 82.69 186 VAL A CA 1
ATOM 1505 C C . VAL A 1 186 ? -10.442 0.975 9.953 1.00 82.69 186 VAL A C 1
ATOM 1507 O O . VAL A 1 186 ? -11.486 1.113 9.319 1.00 82.69 186 VAL A O 1
ATOM 1510 N N . ASP A 1 187 ? -9.343 0.436 9.419 1.00 80.25 187 ASP A N 1
ATOM 1511 C CA . ASP A 1 187 ? -9.251 0.010 8.018 1.00 80.25 187 ASP A CA 1
ATOM 1512 C C . ASP A 1 187 ? -10.336 -1.022 7.668 1.00 80.25 187 ASP A C 1
ATOM 1514 O O . ASP A 1 187 ? -10.923 -0.973 6.586 1.00 80.25 187 ASP A O 1
ATOM 1518 N N . LYS A 1 188 ? -10.660 -1.926 8.599 1.00 81.12 188 LYS A N 1
ATOM 1519 C CA . LYS A 1 188 ? -11.704 -2.943 8.425 1.00 81.12 188 LYS A CA 1
ATOM 1520 C C . LYS A 1 188 ? -13.118 -2.371 8.440 1.00 81.12 188 LYS A C 1
ATOM 1522 O O . LYS A 1 188 ? -13.911 -2.731 7.571 1.00 81.12 188 LYS A O 1
ATOM 1527 N N . VAL A 1 189 ? -13.425 -1.451 9.357 1.00 83.56 189 VAL A N 1
ATOM 1528 C CA . VAL A 1 189 ? -14.718 -0.739 9.346 1.00 83.56 189 VAL A CA 1
ATOM 1529 C C . VAL A 1 189 ? -14.865 0.074 8.063 1.00 83.56 189 VAL A C 1
ATOM 1531 O O . VAL A 1 189 ? -15.903 0.003 7.411 1.00 83.56 189 VAL A O 1
ATOM 1534 N N . VAL A 1 190 ? -13.817 0.799 7.657 1.00 82.69 190 VAL A N 1
ATOM 1535 C CA . VAL A 1 190 ? -13.809 1.569 6.405 1.00 82.69 190 VAL A CA 1
ATOM 1536 C C . VAL A 1 190 ? -14.055 0.654 5.206 1.00 82.69 190 VAL A C 1
ATOM 1538 O O . VAL A 1 190 ? -14.910 0.956 4.379 1.00 82.69 190 VAL A O 1
ATOM 1541 N N . PHE A 1 191 ? -13.347 -0.474 5.116 1.00 82.12 191 PHE A N 1
ATOM 1542 C CA . PHE A 1 191 ? -13.514 -1.433 4.025 1.00 82.12 191 PHE A CA 1
ATOM 1543 C C . PHE A 1 191 ? -14.940 -1.986 3.950 1.00 82.12 191 PHE A C 1
ATOM 1545 O O . PHE A 1 191 ? -15.510 -2.066 2.864 1.00 82.12 191 PHE A O 1
ATOM 1552 N N . HIS A 1 192 ? -15.543 -2.326 5.089 1.00 82.69 192 HIS A N 1
ATOM 1553 C CA . HIS A 1 192 ? -16.922 -2.799 5.116 1.00 82.69 192 HIS A CA 1
ATOM 1554 C C . HIS A 1 192 ? -17.918 -1.735 4.680 1.00 82.69 192 HIS A C 1
ATOM 1556 O O . HIS A 1 192 ? -18.738 -2.009 3.809 1.00 82.69 192 HIS A O 1
ATOM 1562 N N . LEU A 1 193 ? -17.800 -0.513 5.204 1.00 83.88 193 LEU A N 1
ATOM 1563 C CA . LEU A 1 193 ? -18.639 0.602 4.773 1.00 83.88 193 LEU A CA 1
ATOM 1564 C C . LEU A 1 193 ? -18.512 0.842 3.260 1.00 83.88 193 LEU A C 1
ATOM 1566 O O . LEU A 1 193 ? -19.514 1.052 2.586 1.00 83.88 193 LEU A O 1
ATOM 1570 N N . ILE A 1 194 ? -17.304 0.736 2.695 1.00 79.69 194 ILE A N 1
ATOM 1571 C CA . ILE A 1 194 ? -17.094 0.824 1.242 1.00 79.69 194 ILE A CA 1
ATOM 1572 C C . ILE A 1 194 ? -17.768 -0.338 0.497 1.00 79.69 194 ILE A C 1
ATOM 1574 O O . ILE A 1 194 ? -18.283 -0.130 -0.594 1.00 79.69 194 ILE A O 1
ATOM 1578 N N . ASN A 1 195 ? -17.808 -1.551 1.046 1.00 78.38 195 ASN A N 1
ATOM 1579 C CA . ASN A 1 195 ? -18.492 -2.680 0.399 1.00 78.38 195 ASN A CA 1
ATOM 1580 C C . ASN A 1 195 ? -20.021 -2.606 0.490 1.00 78.38 195 ASN A C 1
ATOM 1582 O O . ASN A 1 195 ? -20.699 -3.252 -0.306 1.00 78.38 195 ASN A O 1
ATOM 1586 N N . LEU A 1 196 ? -20.561 -1.815 1.419 1.00 80.50 196 LEU A N 1
ATOM 1587 C CA . LEU A 1 196 ? -21.982 -1.456 1.445 1.00 80.50 196 LEU A CA 1
ATOM 1588 C C . LEU A 1 196 ? -22.330 -0.387 0.393 1.00 80.50 196 LEU A C 1
ATOM 1590 O O . LEU A 1 196 ? -23.498 -0.045 0.226 1.00 80.50 196 LEU A O 1
ATOM 1594 N N . TYR A 1 197 ? -21.342 0.143 -0.336 1.00 71.12 197 TYR A N 1
ATOM 1595 C CA . TYR A 1 197 ? -21.570 1.121 -1.395 1.00 71.12 197 TYR A CA 1
ATOM 1596 C C . TYR A 1 197 ? -22.462 0.531 -2.497 1.00 71.12 197 TYR A C 1
ATOM 1598 O O . TYR A 1 197 ? -22.084 -0.414 -3.192 1.00 71.12 197 TYR A O 1
ATOM 1606 N N . GLY A 1 198 ? -23.657 1.107 -2.654 1.00 75.19 198 GLY A N 1
ATOM 1607 C CA . GLY A 1 198 ? -24.721 0.602 -3.529 1.00 75.19 198 GLY A CA 1
ATOM 1608 C C . GLY A 1 198 ? -25.980 0.144 -2.784 1.00 75.19 198 GLY A C 1
ATOM 1609 O O . GLY A 1 198 ? -27.015 -0.026 -3.427 1.00 75.19 198 GLY A O 1
ATOM 1610 N N . ASP A 1 199 ? -25.913 -0.000 -1.457 1.00 87.19 199 ASP A N 1
ATOM 1611 C CA . ASP A 1 199 ? -27.061 -0.175 -0.562 1.00 87.19 199 ASP A CA 1
ATOM 1612 C C . ASP A 1 199 ? -27.090 0.973 0.464 1.00 87.19 199 ASP A C 1
ATOM 1614 O O . ASP A 1 199 ? -26.513 0.898 1.551 1.00 87.19 199 ASP A O 1
ATOM 1618 N N . ASP A 1 200 ? -27.726 2.082 0.074 1.00 85.38 200 ASP A N 1
ATOM 1619 C CA . ASP A 1 200 ? -27.740 3.329 0.852 1.00 85.38 200 ASP A CA 1
ATOM 1620 C C . ASP A 1 200 ? -28.362 3.163 2.249 1.00 85.38 200 ASP A C 1
ATOM 1622 O O . ASP A 1 200 ? -27.979 3.879 3.181 1.00 85.38 200 ASP A O 1
ATOM 1626 N N . ASP A 1 201 ? -29.311 2.235 2.401 1.00 87.62 201 ASP A N 1
ATOM 1627 C CA . ASP A 1 201 ? -30.003 1.988 3.665 1.00 87.62 201 ASP A CA 1
ATOM 1628 C C . ASP A 1 201 ? -29.086 1.245 4.643 1.00 87.62 201 ASP A C 1
ATOM 1630 O O . ASP A 1 201 ? -28.893 1.712 5.770 1.00 87.62 201 ASP A O 1
ATOM 1634 N N . LEU A 1 202 ? -28.457 0.145 4.203 1.00 85.56 202 LEU A N 1
ATOM 1635 C CA . LEU A 1 202 ? -27.497 -0.598 5.030 1.00 85.56 202 LEU A CA 1
ATOM 1636 C C . LEU A 1 202 ? -26.285 0.255 5.390 1.00 85.56 202 LEU A C 1
ATOM 1638 O O . LEU A 1 202 ? -25.841 0.259 6.538 1.00 85.56 202 LEU A O 1
ATOM 1642 N N . PHE A 1 203 ? -25.769 1.009 4.422 1.00 86.56 203 PHE A N 1
ATOM 1643 C CA . PHE A 1 203 ? -24.661 1.918 4.662 1.00 86.56 203 PHE A CA 1
ATOM 1644 C C . PHE A 1 203 ? -25.010 2.963 5.727 1.00 86.56 203 PHE A C 1
ATOM 1646 O O . PHE A 1 203 ? -24.215 3.210 6.634 1.00 86.56 203 PHE A O 1
ATOM 1653 N N . ARG A 1 204 ? -26.198 3.579 5.639 1.00 87.00 204 ARG A N 1
ATOM 1654 C CA . ARG A 1 204 ? -26.634 4.587 6.613 1.00 87.00 204 ARG A CA 1
ATOM 1655 C C . ARG A 1 204 ? -26.818 3.981 7.998 1.00 87.00 204 ARG A C 1
ATOM 1657 O O . ARG A 1 204 ? -26.367 4.586 8.967 1.00 87.00 204 ARG A O 1
ATOM 1664 N N . GLU A 1 205 ? -27.441 2.808 8.090 1.00 89.56 205 GLU A N 1
ATOM 1665 C CA . GLU A 1 205 ? -27.614 2.102 9.361 1.00 89.56 205 GLU A CA 1
ATOM 1666 C C . GLU A 1 205 ? -26.260 1.844 10.034 1.00 89.56 205 GLU A C 1
ATOM 1668 O O . GLU A 1 205 ? -26.068 2.166 11.209 1.00 89.56 205 GLU A O 1
ATOM 1673 N N . GLU A 1 206 ? -25.302 1.315 9.277 1.00 87.25 206 GLU A N 1
ATOM 1674 C CA . GLU A 1 206 ? -23.976 0.988 9.789 1.00 87.25 206 GLU A CA 1
ATOM 1675 C C . GLU A 1 206 ? -23.180 2.248 10.167 1.00 87.25 206 GLU A C 1
ATOM 1677 O O . GLU A 1 206 ? -22.521 2.301 11.210 1.00 87.25 206 GLU A O 1
ATOM 1682 N N . TRP A 1 207 ? -23.304 3.317 9.379 1.00 88.81 207 TRP A N 1
ATOM 1683 C CA . TRP A 1 207 ? -22.702 4.610 9.691 1.00 88.81 207 TRP A CA 1
ATOM 1684 C C . TRP A 1 207 ? -23.280 5.246 10.963 1.00 88.81 207 TRP A C 1
ATOM 1686 O O . TRP A 1 207 ? -22.542 5.783 11.797 1.00 88.81 207 TRP A O 1
ATOM 1696 N N . ASP A 1 208 ? -24.597 5.164 11.157 1.00 89.19 208 ASP A N 1
ATOM 1697 C CA . ASP A 1 208 ? -25.259 5.657 12.364 1.00 89.19 208 ASP A CA 1
ATOM 1698 C C . ASP A 1 208 ? -24.820 4.876 13.609 1.00 89.19 208 ASP A C 1
ATOM 1700 O O . ASP A 1 208 ? -24.612 5.482 14.669 1.00 89.19 208 ASP A O 1
ATOM 1704 N N . ARG A 1 209 ? -24.574 3.563 13.480 1.00 88.88 209 ARG A N 1
ATOM 1705 C CA . ARG A 1 209 ? -23.954 2.772 14.552 1.00 88.88 209 ARG A CA 1
ATOM 1706 C C . ARG A 1 209 ? -22.578 3.322 14.901 1.00 88.88 209 ARG A C 1
ATOM 1708 O O . ARG A 1 209 ? -22.387 3.679 16.061 1.00 88.88 209 ARG A O 1
ATOM 1715 N N . VAL A 1 210 ? -21.667 3.495 13.938 1.00 88.88 210 VAL A N 1
ATOM 1716 C CA . VAL A 1 210 ? -20.318 4.050 14.191 1.00 88.88 210 VAL A CA 1
ATOM 1717 C C . VAL A 1 210 ? -20.393 5.381 14.951 1.00 88.88 210 VAL A C 1
ATOM 1719 O O . VAL A 1 210 ? -19.739 5.543 15.986 1.00 88.88 210 VAL A O 1
ATOM 1722 N N . LYS A 1 211 ? -21.248 6.311 14.507 1.00 89.75 211 LYS A N 1
ATOM 1723 C CA . LYS A 1 211 ? -21.436 7.614 15.170 1.00 89.75 211 LYS A CA 1
ATOM 1724 C C . LYS A 1 211 ? -21.967 7.490 16.597 1.00 89.75 211 LYS A C 1
ATOM 1726 O O . LYS A 1 211 ? -21.521 8.227 17.475 1.00 89.75 211 LYS A O 1
ATOM 1731 N N . SER A 1 212 ? -22.891 6.563 16.855 1.00 91.19 212 SER A N 1
ATOM 1732 C CA . SER A 1 212 ? -23.504 6.394 18.183 1.00 91.19 212 SER A CA 1
ATOM 1733 C C . SER A 1 212 ? -22.500 6.012 19.285 1.00 91.19 212 SER A C 1
ATOM 1735 O O . SER A 1 212 ? -22.737 6.286 20.467 1.00 91.19 212 SER A O 1
ATOM 1737 N N . TYR A 1 213 ? -21.352 5.436 18.911 1.00 89.44 213 TYR A N 1
ATOM 1738 C CA . TYR A 1 213 ? -20.281 5.063 19.837 1.00 89.44 213 TYR A CA 1
ATOM 1739 C C . TYR A 1 213 ? -19.222 6.159 20.047 1.00 89.44 213 TYR A C 1
ATOM 1741 O O . TYR A 1 213 ? -18.491 6.096 21.036 1.00 89.44 213 TYR A O 1
ATOM 1749 N N . ALA A 1 214 ? -19.195 7.214 19.222 1.00 90.00 214 ALA A N 1
ATOM 1750 C CA . ALA A 1 214 ? -18.361 8.399 19.441 1.00 90.00 214 ALA A CA 1
ATOM 1751 C C . ALA A 1 214 ? -19.009 9.374 20.443 1.00 90.00 214 ALA A C 1
ATOM 1753 O O . ALA A 1 214 ? -19.602 10.408 20.104 1.00 90.00 214 ALA A O 1
ATOM 1754 N N . ARG A 1 215 ? -18.905 9.023 21.726 1.00 88.00 215 ARG A N 1
ATOM 1755 C CA . ARG A 1 215 ? -19.565 9.712 22.843 1.00 88.00 215 ARG A CA 1
ATOM 1756 C C . ARG A 1 215 ? -18.865 11.004 23.256 1.00 88.00 215 ARG A C 1
ATOM 1758 O O . ARG 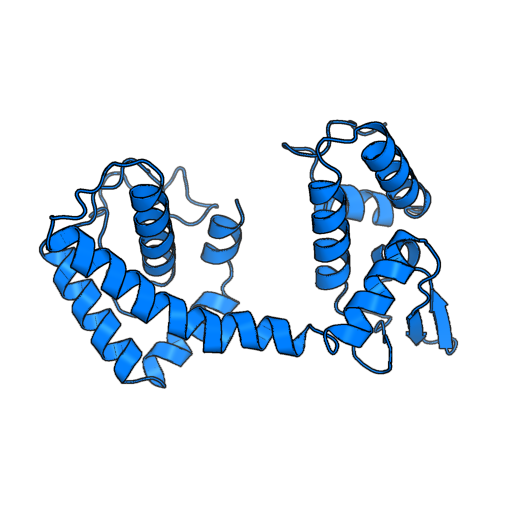A 1 215 ? -19.545 11.910 23.740 1.00 88.00 215 ARG A O 1
ATOM 1765 N N . THR A 1 216 ? -17.548 11.104 23.078 1.00 88.50 216 THR A N 1
ATOM 1766 C CA . THR A 1 216 ? -16.773 12.305 23.438 1.00 88.50 216 THR A CA 1
ATOM 1767 C C . THR A 1 216 ? -16.396 13.140 22.208 1.00 88.50 216 THR A C 1
ATOM 1769 O O . THR A 1 216 ? -16.370 12.611 21.094 1.00 88.50 216 THR A O 1
ATOM 1772 N N . PRO A 1 217 ? -16.100 14.444 22.372 1.00 88.75 217 PRO A N 1
ATOM 1773 C CA . PRO A 1 217 ? -15.586 15.277 21.283 1.00 88.75 217 PRO A CA 1
ATOM 1774 C C . PRO A 1 217 ? -14.344 14.683 20.607 1.00 88.75 217 PRO A C 1
ATOM 1776 O O . PRO A 1 217 ? -14.280 14.644 19.383 1.00 88.75 217 PRO A O 1
ATOM 1779 N N . GLU A 1 218 ? -13.416 14.128 21.387 1.00 87.69 218 GLU A N 1
ATOM 1780 C CA . GLU A 1 218 ? -12.189 13.505 20.881 1.00 87.69 218 GLU A CA 1
ATOM 1781 C C . GLU A 1 218 ? -12.508 12.287 20.000 1.00 87.69 218 GLU A C 1
ATOM 1783 O O . GLU A 1 218 ? -11.934 12.118 18.927 1.00 87.69 218 GLU A O 1
ATOM 1788 N N . GLN A 1 219 ? -13.476 11.461 20.411 1.00 87.62 219 GLN A N 1
ATOM 1789 C CA . GLN A 1 219 ? -13.931 10.307 19.629 1.00 87.62 219 GLN A CA 1
ATOM 1790 C C . GLN A 1 219 ? -14.606 10.723 18.315 1.00 87.62 219 GLN A C 1
ATOM 1792 O O . GLN A 1 219 ? -14.462 10.044 17.301 1.00 87.62 219 GLN A O 1
ATOM 1797 N N . ARG A 1 220 ? -15.308 11.860 18.297 1.00 88.12 220 ARG A N 1
ATOM 1798 C CA . ARG A 1 220 ? -15.879 12.417 17.059 1.00 88.12 220 ARG A CA 1
ATOM 1799 C C . ARG A 1 220 ? -14.796 12.966 16.136 1.00 88.12 220 ARG A C 1
ATOM 1801 O O . ARG A 1 220 ? -14.885 12.791 14.925 1.00 88.12 220 ARG A O 1
ATOM 1808 N N . ASP A 1 221 ? -13.745 13.562 16.689 1.00 85.69 221 ASP A N 1
ATOM 1809 C CA . ASP A 1 221 ? -12.598 14.012 15.897 1.00 85.69 221 ASP A CA 1
ATOM 1810 C C . ASP A 1 221 ? -11.835 12.837 15.270 1.00 85.69 221 ASP A C 1
ATOM 1812 O O . ASP A 1 221 ? -11.399 12.936 14.123 1.00 85.69 221 ASP A O 1
ATOM 1816 N N . ILE A 1 222 ? -11.763 11.692 15.956 1.00 82.62 222 ILE A N 1
ATOM 1817 C CA . ILE A 1 222 ? -11.275 10.429 15.382 1.00 82.62 222 ILE A CA 1
ATOM 1818 C C . ILE A 1 222 ? -12.119 10.029 14.164 1.00 82.62 222 ILE A C 1
ATOM 1820 O O . ILE A 1 222 ? -11.546 9.707 13.122 1.00 82.62 222 ILE A O 1
ATOM 1824 N N . ILE A 1 223 ? -13.457 10.091 14.248 1.00 84.56 223 ILE A N 1
ATOM 1825 C CA . ILE A 1 223 ? -14.315 9.806 13.085 1.00 84.56 223 ILE A CA 1
ATOM 1826 C C . ILE A 1 223 ? -13.917 10.712 11.913 1.00 84.56 223 ILE A C 1
ATOM 1828 O O . ILE A 1 223 ? -13.611 10.224 10.828 1.00 84.56 223 ILE A O 1
ATOM 1832 N N . ARG A 1 224 ? -13.823 12.025 12.140 1.00 82.25 224 ARG A N 1
ATOM 1833 C CA . ARG A 1 224 ? -13.445 12.995 11.095 1.00 82.25 224 ARG A CA 1
ATOM 1834 C C . ARG A 1 224 ? -12.056 12.749 10.515 1.00 82.25 224 ARG A C 1
ATOM 1836 O O . ARG A 1 224 ? -11.820 13.005 9.333 1.00 82.25 224 ARG A O 1
ATOM 1843 N N . GLN A 1 225 ? -11.118 12.295 11.343 1.00 81.62 225 GLN A N 1
ATOM 1844 C CA . GLN A 1 225 ? -9.747 12.024 10.931 1.00 81.62 225 GLN A CA 1
ATOM 1845 C C . GLN A 1 225 ? -9.670 10.821 9.989 1.00 81.62 225 GLN A C 1
ATOM 1847 O O . GLN A 1 225 ? -9.006 10.913 8.950 1.00 81.62 225 GLN A O 1
ATOM 1852 N N . TYR A 1 226 ? -10.320 9.717 10.358 1.00 76.94 226 TYR A N 1
ATOM 1853 C CA . TYR A 1 226 ? -10.183 8.430 9.676 1.00 76.94 226 TYR A CA 1
ATOM 1854 C C . TYR A 1 226 ? -11.227 8.203 8.580 1.00 76.94 226 TYR A C 1
ATOM 1856 O O . TYR A 1 226 ? -10.911 7.621 7.546 1.00 76.94 226 TYR A O 1
ATOM 1864 N N . PHE A 1 227 ? -12.435 8.731 8.751 1.00 77.62 227 PHE A N 1
ATOM 1865 C CA . PHE A 1 227 ? -13.562 8.564 7.834 1.00 77.62 227 PHE A CA 1
ATOM 1866 C C . PHE A 1 227 ? -13.843 9.865 7.076 1.00 77.62 227 PHE A C 1
ATOM 1868 O O . PHE A 1 227 ? -14.981 10.323 6.992 1.00 77.62 227 PHE A O 1
ATOM 1875 N N . LYS A 1 228 ? -12.787 10.513 6.557 1.00 67.94 228 LYS A N 1
ATOM 1876 C CA . LYS A 1 228 ? -12.909 11.815 5.885 1.00 67.94 228 LYS A CA 1
ATOM 1877 C C . LYS A 1 228 ? -14.023 11.779 4.821 1.00 67.94 228 LYS A C 1
ATOM 1879 O O . LYS A 1 228 ? -13.944 10.930 3.931 1.00 67.94 228 LYS A O 1
ATOM 1884 N N . PRO A 1 229 ? -14.960 12.748 4.808 1.00 53.56 229 PRO A N 1
ATOM 1885 C CA . PRO A 1 229 ? -16.152 12.717 3.947 1.00 53.56 229 PRO A CA 1
ATOM 1886 C C . PRO A 1 229 ? -15.903 12.768 2.435 1.00 53.56 229 PRO A C 1
ATOM 1888 O O . PRO A 1 229 ? -16.840 12.850 1.653 1.00 53.56 229 PRO A O 1
ATOM 1891 N N . ARG A 1 230 ? -14.654 12.816 1.969 1.00 51.34 230 ARG A N 1
ATOM 1892 C CA . ARG A 1 230 ? -14.378 13.532 0.723 1.00 51.34 230 ARG A CA 1
ATOM 1893 C C . ARG A 1 230 ? -14.748 12.845 -0.583 1.00 51.34 230 ARG A C 1
ATOM 1895 O O . ARG A 1 230 ? -14.719 13.560 -1.565 1.00 51.34 230 ARG A O 1
ATOM 1902 N N . ASP A 1 231 ? -15.179 11.583 -0.591 1.00 51.91 231 ASP A N 1
ATOM 1903 C CA . ASP A 1 231 ? -15.755 10.960 -1.802 1.00 51.91 231 ASP A CA 1
ATOM 1904 C C . ASP A 1 231 ? -16.746 9.804 -1.518 1.00 51.91 231 ASP A C 1
ATOM 1906 O O . ASP A 1 231 ? -17.574 9.493 -2.370 1.00 51.91 231 ASP A O 1
ATOM 1910 N N . TYR A 1 232 ? -16.692 9.166 -0.338 1.00 55.97 232 TYR A N 1
ATOM 1911 C CA . TYR A 1 232 ? -17.429 7.916 -0.064 1.00 55.97 232 TYR A CA 1
ATOM 1912 C C . TYR A 1 232 ? -18.571 8.032 0.957 1.00 55.97 232 TYR A C 1
ATOM 1914 O O . TYR A 1 232 ? -19.405 7.136 1.027 1.00 55.97 232 TYR A O 1
ATOM 1922 N N . PHE A 1 233 ? -18.628 9.110 1.746 1.00 64.75 233 PHE A N 1
ATOM 1923 C CA . PHE A 1 233 ? -19.571 9.257 2.861 1.00 64.75 233 PHE A CA 1
ATOM 1924 C C . PHE A 1 233 ? -20.399 10.537 2.668 1.00 64.75 233 PHE A C 1
ATOM 1926 O O . PHE A 1 233 ? -19.989 11.593 3.140 1.00 64.75 233 PHE A O 1
ATOM 1933 N N . PRO A 1 234 ? -21.542 10.481 1.957 1.00 58.72 234 PRO A N 1
ATOM 1934 C CA . PRO A 1 234 ? -22.325 11.667 1.581 1.00 58.72 234 PRO A CA 1
ATOM 1935 C C . PRO A 1 234 ? -23.104 12.310 2.743 1.00 58.72 234 PRO A C 1
ATOM 1937 O O . PRO A 1 234 ? -23.873 13.244 2.527 1.00 58.72 234 PRO A O 1
ATOM 1940 N N . PHE A 1 235 ? -22.951 11.804 3.967 1.00 59.12 235 PHE A N 1
ATOM 1941 C CA . PHE A 1 235 ? -23.636 12.319 5.147 1.00 59.12 235 PHE A CA 1
ATOM 1942 C C . PHE A 1 235 ? -22.716 13.311 5.857 1.00 59.12 235 PHE A C 1
ATOM 1944 O O . PHE A 1 235 ? -21.901 12.913 6.687 1.00 59.12 235 PHE A O 1
ATOM 1951 N N . ASP A 1 236 ? -22.827 14.586 5.480 1.00 57.94 236 ASP A N 1
ATOM 1952 C CA . ASP A 1 236 ? -22.145 15.694 6.151 1.00 57.94 236 ASP A CA 1
ATOM 1953 C C . ASP A 1 236 ? -22.510 15.767 7.649 1.00 57.94 236 ASP A C 1
ATOM 1955 O O . ASP A 1 236 ? -23.642 15.483 8.049 1.00 57.94 236 ASP A O 1
ATOM 1959 N N . ASP A 1 237 ? -21.514 16.153 8.455 1.00 54.88 237 ASP A N 1
ATOM 1960 C CA . ASP A 1 237 ? -21.570 16.350 9.909 1.00 54.88 237 ASP A CA 1
ATOM 1961 C C . ASP A 1 237 ? -22.575 17.460 10.304 1.00 54.88 237 ASP A C 1
ATOM 1963 O O . ASP A 1 237 ? -22.342 18.639 10.017 1.00 54.88 237 ASP A O 1
ATOM 1967 N N . GLU A 1 238 ? -23.627 17.102 11.049 1.00 49.12 238 GLU A N 1
ATOM 1968 C CA . GLU A 1 238 ? -24.166 17.949 12.133 1.00 49.12 238 GLU A CA 1
ATOM 1969 C C . GLU A 1 238 ? -23.484 17.594 13.464 1.00 49.12 238 GLU A C 1
ATOM 1971 O O . GLU A 1 238 ? -23.344 16.383 13.765 1.00 49.12 238 GLU A O 1
#